Protein AF-A0A4Q2Y0N7-F1 (afdb_monomer_lite)

Foldseek 3Di:
DVLVVVLLVLQVAPEEDVVCVVLVLLSVLCVVQADPVTFHHDVPRYHYPVNSVQRSLCSLQVHRDDDDALLVLLVLLLDPSSLVSLLPRDPSNNVSVLVVCCVVHNDLSLQLSQLSNAPNVSLLLLQLLCLCVLLVPVCNPPPLSVQLQCLCCNSRVNDRDDNVSSVSSNVSSVVCLLVPDPVSPPVVSVVSLVVSLVSCVSSVNNVVLLSGLRHPSVLLVLLLVLLVLLQVLLPDLANPSLVVNVVSLVSLVSRSCSVVVVLVSVLSVLSSVLSVCLNPPDDDDPPQDPVRVVVCCVVPVVSVVVSLVSLPDDDPHPSSVVSSVVSNVSVVD

Structure (mmCIF, N/CA/C/O backbone):
data_AF-A0A4Q2Y0N7-F1
#
_entry.id   AF-A0A4Q2Y0N7-F1
#
loop_
_atom_site.group_PDB
_atom_site.id
_atom_site.type_symbol
_atom_site.label_atom_id
_atom_site.label_alt_id
_atom_site.label_comp_id
_atom_site.label_asym_id
_atom_site.label_entity_id
_atom_site.label_seq_id
_atom_site.pdbx_PDB_ins_code
_atom_site.Cartn_x
_atom_site.Cartn_y
_atom_site.Cartn_z
_atom_site.occupancy
_atom_site.B_iso_or_equiv
_atom_site.auth_seq_id
_atom_site.auth_comp_id
_atom_site.auth_asym_id
_atom_site.auth_atom_id
_atom_site.pdbx_PDB_model_num
ATOM 1 N N . PRO A 1 1 ? 27.467 -3.904 -39.266 1.00 58.41 1 PRO A N 1
ATOM 2 C CA . PRO A 1 1 ? 28.760 -3.189 -39.102 1.00 58.41 1 PRO A CA 1
ATOM 3 C C . PRO A 1 1 ? 28.549 -1.726 -38.698 1.00 58.41 1 PRO A C 1
ATOM 5 O O . PRO A 1 1 ? 28.885 -1.386 -37.574 1.00 58.41 1 PRO A O 1
ATOM 8 N N . GLN A 1 2 ? 27.850 -0.938 -39.526 1.00 78.75 2 GLN A N 1
ATOM 9 C CA . GLN A 1 2 ? 27.605 0.497 -39.291 1.00 78.75 2 GLN A CA 1
ATOM 10 C C . GLN A 1 2 ? 26.879 0.796 -37.964 1.00 78.75 2 GLN A C 1
ATOM 12 O O . GLN A 1 2 ? 27.368 1.580 -37.163 1.00 78.75 2 GLN A O 1
ATOM 17 N N . LEU A 1 3 ? 25.778 0.092 -37.660 1.00 80.06 3 LEU A N 1
ATOM 18 C CA . LEU A 1 3 ? 24.998 0.305 -36.424 1.00 80.06 3 LEU A CA 1
ATOM 19 C C . LEU A 1 3 ? 25.825 0.106 -35.136 1.00 80.06 3 LEU A C 1
ATOM 21 O O . LEU A 1 3 ? 25.629 0.791 -34.139 1.00 80.06 3 LEU A O 1
ATOM 25 N N . ARG A 1 4 ? 26.757 -0.857 -35.157 1.00 85.50 4 ARG A N 1
ATOM 26 C CA . ARG A 1 4 ? 27.643 -1.167 -34.026 1.00 85.50 4 ARG A CA 1
ATOM 27 C C . ARG A 1 4 ? 28.658 -0.049 -33.806 1.00 85.50 4 ARG A C 1
ATOM 29 O O . ARG A 1 4 ? 28.896 0.316 -32.663 1.00 85.50 4 ARG A O 1
ATOM 36 N N . GLU A 1 5 ? 29.274 0.430 -34.882 1.00 85.94 5 GLU A N 1
ATOM 37 C CA . GLU A 1 5 ? 30.294 1.483 -34.841 1.00 85.94 5 GLU A CA 1
ATOM 38 C C . GLU A 1 5 ? 29.688 2.798 -34.347 1.00 85.94 5 GLU A C 1
ATOM 40 O O . GLU A 1 5 ? 30.218 3.385 -33.411 1.00 85.94 5 GLU A O 1
ATOM 45 N N . MET A 1 6 ? 28.504 3.169 -34.846 1.00 87.00 6 MET A N 1
ATOM 46 C CA . MET A 1 6 ? 27.795 4.371 -34.396 1.00 87.00 6 MET A CA 1
ATOM 47 C C . MET A 1 6 ? 27.472 4.334 -32.895 1.00 87.00 6 MET A C 1
ATOM 49 O O . MET A 1 6 ? 27.747 5.292 -32.180 1.00 87.00 6 MET A O 1
ATOM 53 N N . VAL A 1 7 ? 26.930 3.222 -32.379 1.00 86.88 7 VAL A N 1
ATOM 54 C CA . VAL A 1 7 ? 26.646 3.099 -30.935 1.00 86.88 7 VAL A CA 1
ATOM 55 C C . VAL A 1 7 ? 27.934 3.061 -30.103 1.00 86.88 7 VAL A C 1
ATOM 57 O O . VAL A 1 7 ? 27.965 3.611 -29.005 1.00 86.88 7 VAL A O 1
ATOM 60 N N . ALA A 1 8 ? 29.013 2.460 -30.613 1.00 87.56 8 ALA A N 1
ATOM 61 C CA . ALA A 1 8 ? 30.309 2.472 -29.935 1.00 87.56 8 ALA A CA 1
ATOM 62 C C . ALA A 1 8 ? 30.860 3.900 -29.803 1.00 87.56 8 ALA A C 1
ATOM 64 O O . ALA A 1 8 ? 31.307 4.283 -28.722 1.00 87.56 8 ALA A O 1
ATOM 65 N N . GLU A 1 9 ? 30.773 4.700 -30.866 1.00 88.94 9 GLU A N 1
ATOM 66 C CA . GLU A 1 9 ? 31.188 6.106 -30.871 1.00 88.94 9 GLU A CA 1
ATOM 67 C C . GLU A 1 9 ? 30.348 6.953 -29.911 1.00 88.94 9 GLU A C 1
ATOM 69 O O . GLU A 1 9 ? 30.909 7.674 -29.086 1.00 88.94 9 GLU A O 1
ATOM 74 N N . LEU A 1 10 ? 29.019 6.798 -29.941 1.00 90.00 10 LEU A N 1
ATOM 75 C CA . LEU A 1 10 ? 28.092 7.539 -29.078 1.00 90.00 10 LEU A CA 1
ATOM 76 C C . LEU A 1 10 ? 28.382 7.380 -27.578 1.00 90.00 10 LEU A C 1
ATOM 78 O O . LEU A 1 10 ? 28.171 8.318 -26.814 1.00 90.00 10 LEU A O 1
ATOM 82 N N . PHE A 1 11 ? 28.865 6.209 -27.158 1.00 91.50 11 PHE A N 1
ATOM 83 C CA . PHE A 1 11 ? 29.208 5.909 -25.762 1.00 91.50 11 PHE A CA 1
ATOM 84 C C . PHE A 1 11 ? 30.717 5.948 -25.477 1.00 91.50 11 PHE A C 1
ATOM 86 O O . PHE A 1 11 ? 31.137 5.634 -24.360 1.00 91.50 11 PHE A O 1
ATOM 93 N N . SER A 1 12 ? 31.550 6.285 -26.471 1.00 90.00 12 SER A N 1
ATOM 94 C CA . SER A 1 12 ? 33.015 6.133 -26.403 1.00 90.00 12 SER A CA 1
ATOM 95 C C . SER A 1 12 ? 33.451 4.729 -25.931 1.00 90.00 12 SER A C 1
ATOM 97 O O . SER A 1 12 ? 34.424 4.564 -25.189 1.00 90.00 12 SER A O 1
ATOM 99 N N . ALA A 1 13 ? 32.708 3.696 -26.337 1.00 91.62 13 ALA A N 1
ATOM 100 C CA . ALA A 1 13 ? 32.916 2.311 -25.938 1.00 91.62 13 ALA A CA 1
ATOM 101 C C . ALA A 1 13 ? 33.872 1.590 -26.903 1.00 91.62 13 ALA A C 1
ATOM 103 O O . ALA A 1 13 ? 33.750 1.683 -28.121 1.00 91.62 13 ALA A O 1
ATOM 104 N N . ARG A 1 14 ? 34.806 0.803 -26.363 1.00 88.25 14 ARG A N 1
ATOM 105 C CA . ARG A 1 14 ? 35.699 -0.083 -27.134 1.00 88.25 14 ARG A CA 1
ATOM 106 C C . ARG A 1 14 ? 35.061 -1.446 -27.393 1.00 88.25 14 ARG A C 1
ATOM 108 O O . ARG A 1 14 ? 35.298 -2.066 -28.428 1.00 88.25 14 ARG A O 1
ATOM 115 N N . ILE A 1 15 ? 34.268 -1.923 -26.437 1.00 89.31 15 ILE A N 1
ATOM 116 C CA . ILE A 1 15 ? 33.606 -3.225 -26.463 1.00 89.31 15 ILE A CA 1
ATOM 117 C C . ILE A 1 15 ? 32.112 -2.999 -26.229 1.00 89.31 15 ILE A C 1
ATOM 119 O O . ILE A 1 15 ? 31.721 -2.221 -25.366 1.00 89.31 15 ILE A O 1
ATOM 123 N N . ILE A 1 16 ? 31.269 -3.690 -26.993 1.00 91.12 16 ILE A N 1
ATOM 124 C CA . ILE A 1 16 ? 29.821 -3.720 -26.767 1.00 91.12 16 ILE A CA 1
ATOM 125 C C . ILE A 1 16 ? 29.451 -5.152 -26.396 1.00 91.12 16 ILE A C 1
ATOM 127 O O . ILE A 1 16 ? 29.838 -6.089 -27.101 1.00 91.12 16 ILE A O 1
ATOM 131 N N . ASP A 1 17 ? 28.705 -5.319 -25.304 1.00 92.75 17 ASP A N 1
ATOM 132 C CA . ASP A 1 17 ? 28.187 -6.617 -24.878 1.00 92.75 17 ASP A CA 1
ATOM 133 C C . ASP A 1 17 ? 27.364 -7.261 -26.019 1.00 92.75 17 ASP A C 1
ATOM 135 O O . ASP A 1 17 ? 26.454 -6.627 -26.568 1.00 92.75 17 ASP A O 1
ATOM 139 N N . PRO A 1 18 ? 27.622 -8.533 -26.386 1.00 91.06 18 PRO A N 1
ATOM 140 C CA . PRO A 1 18 ? 26.865 -9.231 -27.423 1.00 91.06 18 PRO A CA 1
ATOM 141 C C . PRO A 1 18 ? 25.344 -9.218 -27.217 1.00 91.06 18 PRO A C 1
ATOM 143 O O . PRO A 1 18 ? 24.597 -9.306 -28.190 1.00 91.06 18 PRO A O 1
ATOM 146 N N . ARG A 1 19 ? 24.860 -9.116 -25.973 1.00 92.25 19 ARG A N 1
ATOM 147 C CA . ARG A 1 19 ? 23.428 -9.027 -25.646 1.00 92.25 19 ARG A CA 1
ATOM 148 C C . ARG A 1 19 ? 22.805 -7.707 -26.100 1.00 92.25 19 ARG A C 1
ATOM 150 O O . ARG A 1 19 ? 21.659 -7.717 -26.544 1.00 92.25 19 ARG A O 1
ATOM 157 N N . VAL A 1 20 ? 23.556 -6.605 -26.050 1.00 91.62 20 VAL A N 1
ATOM 158 C CA . VAL A 1 20 ? 23.130 -5.307 -26.598 1.00 91.62 20 VAL A CA 1
ATOM 159 C C . VAL A 1 20 ? 22.986 -5.427 -28.113 1.00 91.62 20 VAL A C 1
ATOM 161 O O . VAL A 1 20 ? 21.927 -5.136 -28.659 1.00 91.62 20 VAL A O 1
ATOM 164 N N . LEU A 1 21 ? 23.995 -5.993 -28.784 1.00 90.50 21 LEU A N 1
ATOM 165 C CA . LEU A 1 21 ? 23.986 -6.181 -30.242 1.00 90.50 21 LEU A CA 1
ATOM 166 C C . LEU A 1 21 ? 22.869 -7.114 -30.734 1.00 90.50 21 LEU A C 1
ATOM 168 O O . LEU A 1 21 ? 22.344 -6.928 -31.830 1.00 90.50 21 LEU A O 1
ATOM 172 N N . LYS A 1 22 ? 22.507 -8.129 -29.939 1.00 91.50 22 LYS A N 1
ATOM 173 C CA . LYS A 1 22 ? 21.399 -9.049 -30.246 1.00 91.50 22 LYS A CA 1
ATOM 174 C C . LYS A 1 22 ? 20.024 -8.392 -30.094 1.00 91.50 22 LYS A C 1
ATOM 176 O O . LYS A 1 22 ? 19.074 -8.844 -30.730 1.00 91.50 22 LYS A O 1
ATOM 181 N N . THR A 1 23 ? 19.915 -7.335 -29.294 1.00 93.69 23 THR A N 1
ATOM 182 C CA . THR A 1 23 ? 18.656 -6.634 -29.024 1.00 93.69 23 THR A CA 1
ATOM 183 C C . THR A 1 23 ? 18.502 -5.467 -30.000 1.00 93.69 23 THR A C 1
ATOM 185 O O . THR A 1 23 ? 18.781 -4.317 -29.672 1.00 93.69 23 THR A O 1
ATOM 188 N N . LYS A 1 24 ? 18.069 -5.760 -31.233 1.00 92.69 24 LYS A N 1
ATOM 189 C CA . LYS A 1 24 ? 17.914 -4.740 -32.290 1.00 92.69 24 LYS A CA 1
ATOM 190 C C . LYS A 1 24 ? 17.045 -3.535 -31.883 1.00 92.69 24 LYS A C 1
ATOM 192 O O . LYS A 1 24 ? 17.479 -2.422 -32.165 1.00 92.69 24 LYS A O 1
ATOM 197 N N . PRO A 1 25 ? 15.898 -3.707 -31.192 1.00 94.56 25 PRO A N 1
ATOM 198 C CA . PRO A 1 25 ? 15.077 -2.567 -30.781 1.00 94.56 25 PRO A CA 1
ATOM 199 C C . PRO A 1 25 ? 15.819 -1.608 -29.843 1.00 94.56 25 PRO A C 1
ATOM 201 O O . PRO A 1 25 ? 15.743 -0.398 -30.017 1.00 94.56 25 PRO A O 1
ATOM 204 N N . LEU A 1 26 ? 16.619 -2.140 -28.908 1.00 94.38 26 LEU A N 1
ATOM 205 C CA . LEU A 1 26 ? 17.461 -1.336 -28.015 1.00 94.38 26 LEU A CA 1
ATOM 206 C C . LEU A 1 26 ? 18.496 -0.523 -28.801 1.00 94.38 26 LEU A C 1
ATOM 208 O O . LEU A 1 26 ? 18.648 0.672 -28.567 1.00 94.38 26 LEU A O 1
ATOM 212 N N . MET A 1 27 ? 19.191 -1.158 -29.748 1.00 93.25 27 MET A N 1
ATOM 213 C CA . MET A 1 27 ? 20.188 -0.480 -30.583 1.00 93.25 27 MET A CA 1
ATOM 214 C C . MET A 1 27 ? 19.575 0.653 -31.414 1.00 93.25 27 MET A C 1
ATOM 216 O O . MET A 1 27 ? 20.150 1.735 -31.482 1.00 93.25 27 MET A O 1
ATOM 220 N N . ASN A 1 28 ? 18.411 0.415 -32.020 1.00 92.44 28 ASN A N 1
ATOM 221 C CA . ASN A 1 28 ? 17.703 1.434 -32.793 1.00 92.44 28 ASN A CA 1
ATOM 222 C C . ASN A 1 28 ? 17.233 2.580 -31.888 1.00 92.44 28 ASN A C 1
ATOM 224 O O . ASN A 1 28 ? 17.501 3.739 -32.188 1.00 92.44 28 ASN A O 1
ATOM 228 N N . GLY A 1 29 ? 16.641 2.262 -30.732 1.00 92.75 29 GLY A N 1
ATOM 229 C CA . GLY A 1 29 ? 16.202 3.265 -29.762 1.00 92.75 29 GLY A CA 1
ATOM 230 C C . GLY A 1 29 ? 17.339 4.170 -29.275 1.00 92.75 29 GLY A C 1
ATOM 231 O O . GLY A 1 29 ? 17.145 5.378 -29.158 1.00 92.75 29 GLY A O 1
ATOM 232 N N . LEU A 1 30 ? 18.537 3.615 -29.051 1.00 93.12 30 LEU A N 1
ATOM 233 C CA . LEU A 1 30 ? 19.733 4.387 -28.682 1.00 93.12 30 LEU A CA 1
ATOM 234 C C . LEU A 1 30 ? 20.207 5.345 -29.787 1.00 93.12 30 LEU A C 1
ATOM 236 O O . LEU A 1 30 ? 20.759 6.400 -29.491 1.00 93.12 30 LEU A O 1
ATOM 240 N N . LEU A 1 31 ? 20.008 4.995 -31.057 1.00 91.62 31 LEU A N 1
ATOM 241 C CA . LEU A 1 31 ? 20.366 5.857 -32.189 1.00 91.62 31 LEU A CA 1
ATOM 242 C C . LEU A 1 31 ? 19.302 6.920 -32.481 1.00 91.62 31 LEU A C 1
ATOM 244 O O . LEU A 1 31 ? 19.629 8.007 -32.945 1.00 91.62 31 LEU A O 1
ATOM 248 N N . GLU A 1 32 ? 18.034 6.612 -32.225 1.00 90.94 32 GLU A N 1
ATOM 249 C CA . GLU A 1 32 ? 16.916 7.530 -32.455 1.00 90.94 32 GLU A CA 1
ATOM 250 C C . GLU A 1 32 ? 16.767 8.564 -31.335 1.00 90.94 32 GLU A C 1
ATOM 252 O O . GLU A 1 32 ? 16.338 9.691 -31.581 1.00 90.94 32 GLU A O 1
ATOM 257 N N . LYS A 1 33 ? 17.118 8.198 -30.096 1.00 89.00 33 LYS A N 1
ATOM 258 C CA . LYS A 1 33 ? 16.959 9.041 -28.901 1.00 89.00 33 LYS A CA 1
ATOM 259 C C . LYS A 1 33 ? 18.305 9.479 -28.325 1.00 89.00 33 LYS A C 1
ATOM 261 O O . LYS A 1 33 ? 18.552 9.326 -27.127 1.00 89.00 33 LYS A O 1
ATOM 266 N N . VAL A 1 34 ? 19.169 10.031 -29.177 1.00 89.00 34 VAL A N 1
ATOM 267 C CA . VAL A 1 34 ? 20.461 10.582 -28.745 1.00 89.00 34 VAL A CA 1
ATOM 268 C C . VAL A 1 34 ? 20.230 11.862 -27.921 1.00 89.00 34 VAL A C 1
ATOM 270 O O . VAL A 1 34 ? 19.560 12.780 -28.403 1.00 89.00 34 VAL A O 1
ATOM 273 N N . PRO A 1 35 ? 20.778 11.959 -26.694 1.00 87.88 35 PRO A N 1
ATOM 274 C CA . PRO A 1 35 ? 20.699 13.171 -25.885 1.00 87.88 35 PRO A CA 1
ATOM 275 C C . PRO A 1 35 ? 21.377 14.355 -26.585 1.00 87.88 35 PRO A C 1
ATOM 277 O O . PRO A 1 35 ? 22.367 14.175 -27.290 1.00 87.88 35 PRO A O 1
ATOM 280 N N . VAL A 1 36 ? 20.937 15.585 -26.301 1.00 83.56 36 VAL A N 1
ATOM 281 C CA . VAL A 1 36 ? 21.537 16.812 -26.876 1.00 83.56 36 VAL A CA 1
ATOM 282 C C . VAL A 1 36 ? 23.044 16.915 -26.598 1.00 83.56 36 VAL A C 1
ATOM 284 O O . VAL A 1 36 ? 23.802 17.385 -27.442 1.00 83.56 36 VAL A O 1
ATOM 287 N N . HIS A 1 37 ? 23.491 16.447 -25.430 1.00 83.81 37 HIS A N 1
ATOM 288 C CA . HIS A 1 37 ? 24.902 16.442 -25.029 1.00 83.81 37 HIS A CA 1
ATOM 289 C C . HIS A 1 37 ? 25.628 15.118 -25.329 1.00 83.81 37 HIS A C 1
ATOM 291 O O . HIS A 1 37 ? 26.766 14.940 -24.901 1.00 83.81 37 HIS A O 1
ATOM 297 N N . GLY A 1 38 ? 24.988 14.196 -26.054 1.00 86.00 38 GLY A N 1
ATOM 298 C CA . GLY A 1 38 ? 25.469 12.827 -26.229 1.00 86.00 38 GLY A CA 1
ATOM 299 C C . GLY A 1 38 ? 25.310 11.976 -24.966 1.00 86.00 38 GLY A C 1
ATOM 300 O O . GLY A 1 38 ? 24.888 12.455 -23.910 1.00 86.00 38 GLY A O 1
ATOM 301 N N . TYR A 1 39 ? 25.610 10.682 -25.079 1.00 88.94 39 TYR A N 1
ATOM 302 C CA . TYR A 1 39 ? 25.596 9.789 -23.923 1.00 88.94 39 TYR A CA 1
ATOM 303 C C . TYR A 1 39 ? 26.849 9.973 -23.066 1.00 88.94 39 TYR A C 1
ATOM 305 O O . TYR A 1 39 ? 27.924 10.313 -23.560 1.00 88.94 39 TYR A O 1
ATOM 313 N N . ALA A 1 40 ? 26.715 9.710 -21.765 1.00 86.50 40 ALA A N 1
ATOM 314 C CA . ALA A 1 40 ? 27.864 9.672 -20.874 1.00 86.50 40 ALA A CA 1
ATOM 315 C C . ALA A 1 40 ? 28.839 8.555 -21.314 1.00 86.50 40 ALA A C 1
ATOM 317 O O . ALA A 1 40 ? 28.390 7.430 -21.567 1.00 86.50 40 ALA A O 1
ATOM 318 N N . PRO A 1 41 ? 30.157 8.826 -21.386 1.00 88.50 41 PRO A N 1
ATOM 319 C CA . PRO A 1 41 ? 31.147 7.807 -21.717 1.00 88.50 41 PRO A CA 1
ATOM 320 C C . PRO A 1 41 ? 31.123 6.645 -20.723 1.00 88.50 41 PRO A C 1
ATOM 322 O O . PRO A 1 41 ? 31.065 6.864 -19.511 1.00 88.50 41 PRO A O 1
ATOM 325 N N . VAL A 1 42 ? 31.225 5.408 -21.215 1.00 89.06 42 VAL A N 1
ATOM 326 C CA . VAL A 1 42 ? 31.219 4.229 -20.334 1.00 89.06 42 VAL A CA 1
ATOM 327 C C . VAL A 1 42 ? 32.561 4.063 -19.595 1.00 89.06 42 VAL A C 1
ATOM 329 O O . VAL A 1 42 ? 33.603 3.872 -20.238 1.00 89.06 42 VAL A O 1
ATOM 332 N N . PRO A 1 43 ? 32.586 4.099 -18.246 1.00 76.62 43 PRO A N 1
ATOM 333 C CA . PRO A 1 43 ? 33.817 3.918 -17.483 1.00 76.62 43 PRO A CA 1
ATOM 334 C C . PRO A 1 43 ? 34.325 2.479 -17.660 1.00 76.62 43 PRO A C 1
ATOM 336 O O . PRO A 1 43 ? 33.641 1.516 -17.334 1.00 76.62 43 PRO A O 1
ATOM 339 N N . GLY A 1 44 ? 35.522 2.321 -18.233 1.00 79.56 44 GLY A N 1
ATOM 340 C CA . GLY A 1 44 ? 36.102 1.009 -18.566 1.00 79.56 44 GLY A CA 1
ATOM 341 C C . GLY A 1 44 ? 35.923 0.575 -20.026 1.00 79.56 44 GLY A C 1
ATOM 342 O O . GLY A 1 44 ? 36.419 -0.482 -20.416 1.00 79.56 44 GLY A O 1
ATOM 343 N N . GLY A 1 45 ? 35.269 1.391 -20.861 1.00 86.88 45 GLY A N 1
ATOM 344 C CA . GLY A 1 45 ? 35.219 1.184 -22.310 1.00 86.88 45 GLY A CA 1
ATOM 345 C C . GLY A 1 45 ? 34.367 -0.005 -22.762 1.00 86.88 45 GLY A C 1
ATOM 346 O O . GLY A 1 45 ? 34.492 -0.412 -23.915 1.00 86.88 45 GLY A O 1
ATOM 347 N N . THR A 1 46 ? 33.520 -0.563 -21.894 1.00 91.69 46 THR A N 1
ATOM 348 C CA . THR A 1 46 ? 32.569 -1.624 -22.254 1.00 91.69 46 THR A CA 1
ATOM 349 C C . THR A 1 46 ? 31.142 -1.141 -22.034 1.00 91.69 46 THR A C 1
ATOM 351 O O . THR A 1 46 ? 30.796 -0.758 -20.922 1.00 91.69 46 THR A O 1
ATOM 354 N N . LEU A 1 47 ? 30.317 -1.166 -23.082 1.00 93.00 47 LEU A N 1
ATOM 355 C CA . LEU A 1 47 ? 28.882 -0.907 -22.980 1.00 93.00 47 LEU A CA 1
ATOM 356 C C . LEU A 1 47 ? 28.159 -2.218 -22.663 1.00 93.00 47 LEU A C 1
ATOM 358 O O . LEU A 1 47 ? 28.001 -3.073 -23.542 1.00 93.00 47 LEU A O 1
ATOM 362 N N . ASP A 1 48 ? 27.745 -2.379 -21.408 1.00 92.88 48 ASP A N 1
ATOM 363 C CA . ASP A 1 48 ? 26.942 -3.520 -20.980 1.00 92.88 48 ASP A CA 1
ATOM 364 C C . ASP A 1 48 ? 25.437 -3.309 -21.219 1.00 92.88 48 ASP A C 1
ATOM 366 O O . ASP A 1 48 ? 24.960 -2.210 -21.521 1.00 92.88 48 ASP A O 1
ATOM 370 N N . LEU A 1 49 ? 24.678 -4.406 -21.119 1.00 92.31 49 LEU A N 1
ATOM 371 C CA . LEU A 1 49 ? 23.235 -4.397 -21.360 1.00 92.31 49 LEU A CA 1
ATOM 372 C C . LEU A 1 49 ? 22.470 -3.496 -20.387 1.00 92.31 49 LEU A C 1
ATOM 374 O O . LEU A 1 49 ? 21.489 -2.876 -20.791 1.00 92.31 49 LEU A O 1
ATOM 378 N N . GLN A 1 50 ? 22.890 -3.4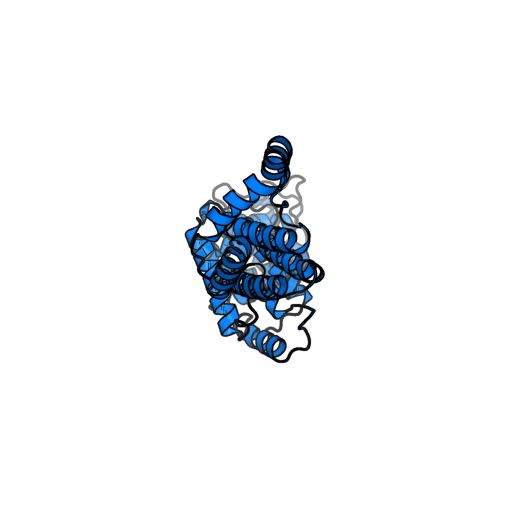32 -19.124 1.00 91.69 50 GLN A N 1
ATOM 379 C CA . GLN A 1 50 ? 22.229 -2.601 -18.129 1.00 91.69 50 GLN A CA 1
ATOM 380 C C . GLN A 1 50 ? 22.464 -1.126 -18.448 1.00 91.69 50 GLN A C 1
ATOM 382 O O . GLN A 1 50 ? 21.492 -0.395 -18.600 1.00 91.69 50 GLN A O 1
ATOM 387 N N . THR A 1 51 ? 23.712 -0.698 -18.640 1.00 92.19 51 THR A N 1
ATOM 388 C CA . THR A 1 51 ? 24.049 0.689 -18.989 1.00 92.19 51 THR A CA 1
ATOM 389 C C . THR A 1 51 ? 23.319 1.156 -20.247 1.00 92.19 51 THR A C 1
ATOM 391 O O . THR A 1 51 ? 22.784 2.263 -20.261 1.00 92.19 51 THR A O 1
ATOM 394 N N . ALA A 1 52 ? 23.230 0.307 -21.276 1.00 93.88 52 ALA A N 1
ATOM 395 C CA . ALA A 1 52 ? 22.490 0.611 -22.499 1.00 93.88 52 ALA A CA 1
ATOM 396 C C . ALA A 1 52 ? 20.996 0.886 -22.231 1.00 93.88 52 ALA A C 1
ATOM 398 O O . ALA A 1 52 ? 20.461 1.895 -22.693 1.00 93.88 52 ALA A O 1
ATOM 399 N N . TRP A 1 53 ? 20.324 0.031 -21.450 1.00 94.31 53 TRP A N 1
ATOM 400 C CA . TRP A 1 53 ? 18.920 0.243 -21.082 1.00 94.31 53 TRP A CA 1
ATOM 401 C C . TRP A 1 53 ? 18.721 1.473 -20.198 1.00 94.31 53 TRP A C 1
ATOM 403 O O . TRP A 1 53 ? 17.807 2.251 -20.455 1.00 94.31 53 TRP A O 1
ATOM 413 N N . LEU A 1 54 ? 19.579 1.682 -19.196 1.00 93.06 54 LEU A N 1
ATOM 414 C CA . LEU A 1 54 ? 19.514 2.852 -18.314 1.00 93.06 54 LEU A CA 1
ATOM 415 C C . LEU A 1 54 ? 19.644 4.156 -19.101 1.00 93.06 54 LEU A C 1
ATOM 417 O O . LEU A 1 54 ? 18.866 5.084 -18.886 1.00 93.06 54 LEU A O 1
ATOM 421 N N . ALA A 1 55 ? 20.588 4.212 -20.041 1.00 93.19 55 ALA A N 1
ATOM 422 C CA . ALA A 1 55 ? 20.803 5.377 -20.885 1.00 93.19 55 ALA A CA 1
ATOM 423 C C . ALA A 1 55 ? 19.576 5.679 -21.756 1.00 93.19 55 ALA A C 1
ATOM 425 O O . ALA A 1 55 ? 19.119 6.822 -21.792 1.00 93.19 55 ALA A O 1
ATOM 426 N N . LEU A 1 56 ? 19.007 4.661 -22.412 1.00 93.88 56 LEU A N 1
ATOM 427 C CA . LEU A 1 56 ? 17.814 4.831 -23.241 1.00 93.88 56 LEU A CA 1
ATOM 428 C C . LEU A 1 56 ? 16.590 5.239 -22.410 1.00 93.88 56 LEU A C 1
ATOM 430 O O . LEU A 1 56 ? 15.895 6.191 -22.763 1.00 93.88 56 LEU A O 1
ATOM 434 N N . LEU A 1 57 ? 16.337 4.554 -21.293 1.00 92.75 57 LEU A N 1
ATOM 435 C CA . LEU A 1 57 ? 15.211 4.867 -20.411 1.00 92.75 57 LEU A CA 1
ATOM 436 C C . LEU A 1 57 ? 15.333 6.271 -19.832 1.00 92.75 57 LEU A C 1
ATOM 438 O O . LEU A 1 57 ? 14.336 6.982 -19.782 1.00 92.75 57 LEU A O 1
ATOM 442 N N . SER A 1 58 ? 16.543 6.701 -19.466 1.00 92.94 58 SER A N 1
ATOM 443 C CA . SER A 1 58 ? 16.759 8.053 -18.947 1.00 92.94 58 SER A CA 1
ATOM 444 C C . SER A 1 58 ? 16.358 9.116 -19.972 1.00 92.94 58 SER A C 1
ATOM 446 O O . SER A 1 58 ? 15.763 10.133 -19.622 1.00 92.94 58 SER A O 1
ATOM 448 N N . GLN A 1 59 ? 16.606 8.854 -21.262 1.00 92.69 59 GLN A N 1
ATOM 449 C CA . GLN A 1 59 ? 16.157 9.729 -22.349 1.00 92.69 59 GLN A CA 1
ATOM 450 C C . GLN A 1 59 ? 14.647 9.665 -22.588 1.00 92.69 59 GLN A C 1
ATOM 452 O O . GLN A 1 59 ? 14.028 10.693 -22.853 1.00 92.69 59 GLN A O 1
ATOM 457 N N . ILE A 1 60 ? 14.034 8.483 -22.487 1.00 91.25 60 ILE A N 1
ATOM 458 C CA . ILE A 1 60 ? 12.580 8.326 -22.648 1.00 91.25 60 ILE A CA 1
ATOM 459 C C . ILE A 1 60 ? 11.833 9.016 -21.505 1.00 91.25 60 ILE A C 1
ATOM 461 O O . ILE A 1 60 ? 10.867 9.730 -21.749 1.00 91.25 60 ILE A O 1
ATOM 465 N N . ILE A 1 61 ? 12.265 8.828 -20.262 1.00 90.44 61 ILE A N 1
ATOM 466 C CA . ILE A 1 61 ? 11.600 9.395 -19.087 1.00 90.44 61 ILE A CA 1
ATOM 467 C C . ILE A 1 61 ? 11.932 10.883 -18.926 1.00 90.44 61 ILE A C 1
ATOM 469 O O . ILE A 1 61 ? 11.058 11.665 -18.544 1.00 90.44 61 ILE A O 1
ATOM 473 N N . GLY A 1 62 ? 13.147 11.293 -19.294 1.00 88.94 62 GLY A N 1
ATOM 474 C CA . GLY A 1 62 ? 13.650 12.654 -19.115 1.00 88.94 62 GLY A CA 1
ATOM 475 C C . GLY A 1 62 ? 14.270 12.900 -17.736 1.00 88.94 62 GLY A C 1
ATOM 476 O O . GLY A 1 62 ? 14.323 14.043 -17.294 1.00 88.94 62 GLY A O 1
ATOM 477 N N . GLU A 1 63 ? 14.716 11.846 -17.052 1.00 87.94 63 GLU A N 1
ATOM 478 C CA . GLU A 1 63 ? 15.461 11.916 -15.791 1.00 87.94 63 GLU A CA 1
ATOM 479 C C . GLU A 1 63 ? 16.553 10.844 -15.771 1.00 87.94 63 GLU A C 1
ATOM 481 O O . GLU A 1 63 ? 16.438 9.837 -16.463 1.00 87.94 63 GLU A O 1
ATOM 486 N N . THR A 1 64 ? 17.612 11.038 -14.988 1.00 86.88 64 THR A N 1
ATOM 487 C CA . THR A 1 64 ? 18.669 10.028 -14.858 1.00 86.88 64 THR A CA 1
ATOM 488 C C . THR A 1 64 ? 18.170 8.838 -14.046 1.00 86.88 64 THR A C 1
ATOM 490 O O . THR A 1 64 ? 17.757 8.994 -12.899 1.00 86.88 64 THR A O 1
ATOM 493 N N . ILE A 1 65 ? 18.259 7.642 -14.624 1.00 87.88 65 ILE A N 1
ATOM 494 C CA . ILE A 1 65 ? 17.843 6.390 -13.990 1.00 87.88 65 ILE A CA 1
ATOM 495 C C . ILE A 1 65 ? 19.082 5.552 -13.694 1.00 87.88 65 ILE A C 1
ATOM 497 O O . ILE A 1 65 ? 19.780 5.111 -14.605 1.00 87.88 65 ILE A O 1
ATOM 501 N N . GLU A 1 66 ? 19.326 5.288 -12.414 1.00 82.81 66 GLU A N 1
ATOM 502 C CA . GLU A 1 66 ? 20.445 4.446 -11.972 1.00 82.81 66 GLU A CA 1
ATOM 503 C C . GLU A 1 66 ? 20.029 2.976 -11.814 1.00 82.81 66 GLU A C 1
ATOM 505 O O . GLU A 1 66 ? 20.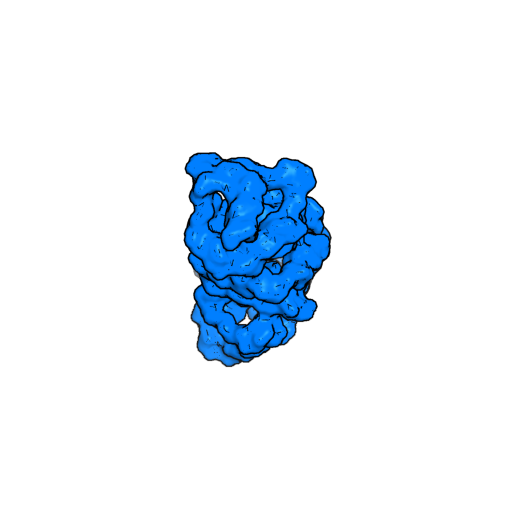738 2.062 -12.233 1.00 82.81 66 GLU A O 1
ATOM 510 N N . PHE A 1 67 ? 18.844 2.737 -11.243 1.00 81.75 67 PHE A N 1
ATOM 511 C CA . PHE A 1 67 ? 18.336 1.395 -10.958 1.00 81.75 67 PHE A CA 1
ATOM 512 C C . PHE A 1 67 ? 16.810 1.336 -11.122 1.00 81.75 67 PHE A C 1
ATOM 514 O O . PHE A 1 67 ? 16.104 1.545 -10.136 1.00 81.75 67 PHE A O 1
ATOM 521 N N . PRO A 1 68 ? 16.274 0.974 -12.305 1.00 84.31 68 PRO A N 1
ATOM 522 C CA . PRO A 1 68 ? 14.838 0.898 -12.523 1.00 84.31 68 PRO A CA 1
ATOM 523 C C . PRO A 1 68 ? 14.274 -0.153 -11.588 1.00 84.31 68 PRO A C 1
ATOM 525 O O . PRO A 1 68 ? 14.715 -1.303 -11.615 1.00 84.31 68 PRO A O 1
ATOM 528 N N . SER A 1 69 ? 13.352 0.240 -10.724 1.00 92.88 69 SER A N 1
ATOM 529 C CA . SER A 1 69 ? 12.637 -0.647 -9.810 1.00 92.88 69 SER A CA 1
ATOM 530 C C . SER A 1 69 ? 11.166 -0.712 -10.205 1.00 92.88 69 SER A C 1
ATOM 532 O O . SER A 1 69 ? 10.678 0.138 -10.949 1.00 92.88 69 SER A O 1
ATOM 534 N N . LEU A 1 70 ? 10.441 -1.720 -9.710 1.00 95.56 70 LEU A N 1
ATOM 535 C CA . LEU A 1 70 ? 8.989 -1.783 -9.908 1.00 95.56 70 LEU A CA 1
ATOM 536 C C . LEU A 1 70 ? 8.330 -0.503 -9.369 1.00 95.56 70 LEU A C 1
ATOM 538 O O . LEU A 1 70 ? 7.510 0.091 -10.054 1.00 95.56 70 LEU A O 1
ATOM 542 N N . THR A 1 71 ? 8.766 -0.029 -8.197 1.00 95.62 71 THR A N 1
ATOM 543 C CA . THR A 1 71 ? 8.298 1.222 -7.584 1.00 95.62 71 THR A CA 1
ATOM 544 C C . THR A 1 71 ? 8.536 2.437 -8.482 1.00 95.62 71 THR A C 1
ATOM 546 O O . THR A 1 71 ? 7.618 3.227 -8.656 1.00 95.62 71 THR A O 1
ATOM 549 N N . GLN A 1 72 ? 9.703 2.559 -9.127 1.00 92.44 72 GLN A N 1
ATOM 550 C CA . GLN A 1 72 ? 9.977 3.677 -10.041 1.00 92.44 72 GLN A CA 1
ATOM 551 C C . GLN A 1 72 ? 9.047 3.678 -11.259 1.00 92.44 72 GLN A C 1
ATOM 553 O O . GLN A 1 72 ? 8.565 4.733 -11.655 1.00 92.44 72 GLN A O 1
ATOM 558 N N . VAL A 1 73 ? 8.726 2.507 -11.824 1.00 93.31 73 VAL A N 1
ATOM 559 C CA . VAL A 1 73 ? 7.753 2.418 -12.930 1.00 93.31 73 VAL A CA 1
ATOM 560 C C . VAL A 1 73 ? 6.367 2.899 -12.489 1.00 93.31 73 VAL A C 1
ATOM 562 O O . VAL A 1 73 ? 5.703 3.623 -13.232 1.00 93.31 73 VAL A O 1
ATOM 565 N N . LEU A 1 74 ? 5.949 2.549 -11.270 1.00 95.31 74 LEU A N 1
ATOM 566 C CA . LEU A 1 74 ? 4.699 3.037 -10.683 1.00 95.31 74 LEU A CA 1
ATOM 567 C C . LEU A 1 74 ? 4.732 4.554 -10.421 1.00 95.31 74 LEU A C 1
ATOM 569 O O . LEU A 1 74 ? 3.751 5.253 -10.645 1.00 95.31 74 LEU A O 1
ATOM 573 N N . GLU A 1 75 ? 5.865 5.101 -9.991 1.00 92.94 75 GLU A N 1
ATOM 574 C CA . GLU A 1 75 ? 6.020 6.547 -9.796 1.00 92.94 75 GLU A CA 1
ATOM 575 C C . GLU A 1 75 ? 6.019 7.313 -11.125 1.00 92.94 75 GLU A C 1
ATOM 577 O O . GLU A 1 75 ? 5.479 8.419 -11.210 1.00 92.94 75 GLU A O 1
ATOM 582 N N . TRP A 1 76 ? 6.559 6.727 -12.197 1.00 91.62 76 TRP A N 1
ATOM 583 C CA . TRP A 1 76 ? 6.459 7.304 -13.536 1.00 91.62 76 TRP A CA 1
ATOM 584 C C . TRP A 1 76 ? 5.010 7.380 -14.017 1.00 91.62 76 TRP A C 1
ATOM 586 O O . TRP A 1 76 ? 4.660 8.368 -14.667 1.00 91.62 76 TRP A O 1
ATOM 596 N N . SER A 1 77 ? 4.153 6.416 -13.654 1.00 92.00 77 SER A N 1
ATOM 597 C CA . SER A 1 77 ? 2.734 6.442 -14.039 1.00 92.00 77 SER A CA 1
ATOM 598 C C . SER A 1 77 ? 1.939 7.575 -13.382 1.00 92.00 77 SER A C 1
ATOM 600 O O . SER A 1 77 ? 0.877 7.933 -13.881 1.00 92.00 77 SER A O 1
ATOM 602 N N . LEU A 1 78 ? 2.456 8.186 -12.308 1.00 92.06 78 LEU A N 1
ATOM 603 C CA . LEU A 1 78 ? 1.851 9.368 -11.678 1.00 92.06 78 LEU A CA 1
ATOM 604 C C . LEU A 1 78 ? 2.024 10.652 -12.498 1.00 92.06 78 LEU A C 1
ATOM 606 O O . LEU A 1 78 ? 1.306 11.626 -12.283 1.00 92.06 78 LEU A O 1
ATOM 610 N N . SER A 1 79 ? 2.981 10.680 -13.430 1.00 90.94 79 SER A N 1
ATOM 611 C CA . SER A 1 79 ? 3.192 11.812 -14.329 1.00 90.94 79 SER A CA 1
ATOM 612 C C . SER A 1 79 ? 2.563 11.510 -15.689 1.00 90.94 79 SER A C 1
ATOM 614 O O . SER A 1 79 ? 3.055 10.621 -16.386 1.00 90.94 79 SER A O 1
ATOM 616 N N . PRO A 1 80 ? 1.545 12.276 -16.129 1.00 89.62 80 PRO A N 1
ATOM 617 C CA . PRO A 1 80 ? 0.930 12.076 -17.440 1.00 89.62 80 PRO A CA 1
ATOM 618 C C . PRO A 1 80 ? 1.942 12.131 -18.591 1.00 89.62 80 PRO A C 1
ATOM 620 O O . PRO A 1 80 ? 1.815 11.391 -19.562 1.00 89.62 80 PRO A O 1
ATOM 623 N N . ASP A 1 81 ? 2.974 12.972 -18.474 1.00 91.75 81 ASP A N 1
ATOM 624 C CA . ASP A 1 81 ? 4.045 13.067 -19.464 1.00 91.75 81 ASP A CA 1
ATOM 625 C C . ASP A 1 81 ? 4.910 11.811 -19.531 1.00 91.75 81 ASP A C 1
ATOM 627 O O . ASP A 1 81 ? 5.150 11.291 -20.621 1.00 91.75 81 ASP A O 1
ATOM 631 N N . ARG A 1 82 ? 5.376 11.310 -18.382 1.00 91.44 82 ARG A N 1
ATOM 632 C CA . ARG A 1 82 ? 6.218 10.106 -18.333 1.00 91.44 82 ARG A CA 1
ATOM 633 C C . ARG A 1 82 ? 5.432 8.864 -18.729 1.00 91.44 82 ARG A C 1
ATOM 635 O O . ARG A 1 82 ? 5.928 8.062 -19.518 1.00 91.44 82 ARG A O 1
ATOM 642 N N . LEU A 1 83 ? 4.192 8.760 -18.256 1.00 90.38 83 LEU A N 1
ATOM 643 C CA . LEU A 1 83 ? 3.259 7.709 -18.638 1.00 90.38 83 LEU A CA 1
ATOM 644 C C . LEU A 1 83 ? 3.072 7.665 -20.158 1.00 90.38 83 LEU A C 1
ATOM 646 O O . LEU A 1 83 ? 3.248 6.615 -20.773 1.00 90.38 83 LEU A O 1
ATOM 650 N N . ARG A 1 84 ? 2.797 8.819 -20.779 1.00 90.94 84 ARG A N 1
ATOM 651 C CA . ARG A 1 84 ? 2.658 8.925 -22.234 1.00 90.94 84 ARG A CA 1
ATOM 652 C C . ARG A 1 84 ? 3.923 8.475 -22.961 1.00 90.94 84 ARG A C 1
ATOM 654 O O . ARG A 1 84 ? 3.827 7.657 -23.865 1.00 90.94 84 ARG A O 1
ATOM 661 N N . ARG A 1 85 ? 5.107 8.939 -22.541 1.00 91.19 85 ARG A N 1
ATOM 662 C CA . ARG A 1 85 ? 6.386 8.560 -23.175 1.00 91.19 85 ARG A CA 1
ATOM 663 C C . ARG A 1 85 ? 6.676 7.059 -23.080 1.00 91.19 85 ARG A C 1
ATOM 665 O O . ARG A 1 85 ? 7.219 6.494 -24.024 1.00 91.19 85 ARG A O 1
ATOM 672 N N . LEU A 1 86 ? 6.299 6.414 -21.974 1.00 88.06 86 LEU A N 1
ATOM 673 C CA . LEU A 1 86 ? 6.369 4.956 -21.829 1.00 88.06 86 LEU A CA 1
ATOM 674 C C . LEU A 1 86 ? 5.368 4.244 -22.746 1.00 88.06 86 LEU A C 1
ATOM 676 O O . LEU A 1 86 ? 5.706 3.252 -23.389 1.00 88.06 86 LEU A O 1
ATOM 680 N N . MET A 1 87 ? 4.137 4.748 -22.835 1.00 88.81 87 MET A N 1
ATOM 681 C CA . MET A 1 87 ? 3.105 4.178 -23.703 1.00 88.81 87 MET A CA 1
ATOM 682 C C . MET A 1 87 ? 3.433 4.330 -25.195 1.00 88.81 87 MET A C 1
ATOM 684 O O . MET A 1 87 ? 3.157 3.411 -25.962 1.00 88.81 87 MET A O 1
ATOM 688 N N . GLU A 1 88 ? 4.060 5.435 -25.592 1.00 89.88 88 GLU A N 1
ATOM 689 C CA . GLU A 1 88 ? 4.469 5.744 -26.969 1.00 89.88 88 GLU A CA 1
ATOM 690 C C . GLU A 1 88 ? 5.762 5.033 -27.403 1.00 89.88 88 GLU A C 1
ATOM 692 O O . GLU A 1 88 ? 6.201 5.198 -28.542 1.00 89.88 88 GLU A O 1
ATOM 697 N N . MET A 1 89 ? 6.387 4.236 -26.526 1.00 90.69 89 MET A N 1
ATOM 698 C CA . MET A 1 89 ? 7.498 3.374 -26.930 1.00 90.69 89 MET A CA 1
ATOM 699 C C . MET A 1 89 ? 7.061 2.450 -28.067 1.00 90.69 89 MET A C 1
ATOM 701 O O . MET A 1 89 ? 5.991 1.839 -28.009 1.00 90.69 89 MET A O 1
ATOM 705 N N . GLU A 1 90 ? 7.933 2.323 -29.067 1.00 92.19 90 GLU A N 1
ATOM 706 C CA . GLU A 1 90 ? 7.752 1.403 -30.186 1.00 92.19 90 GLU A CA 1
ATOM 707 C C . GLU A 1 90 ? 7.495 -0.032 -29.659 1.00 92.19 90 GLU A C 1
ATOM 709 O O . GLU A 1 90 ? 8.120 -0.428 -28.665 1.00 92.19 90 GLU A O 1
ATOM 714 N N . PRO A 1 91 ? 6.543 -0.791 -30.243 1.00 92.12 91 PRO A N 1
ATOM 715 C CA . PRO A 1 91 ? 6.126 -2.089 -29.712 1.00 92.12 91 PRO A CA 1
ATOM 716 C C . PRO A 1 91 ? 7.265 -3.090 -29.480 1.00 92.12 91 PRO A C 1
ATOM 718 O O . PRO A 1 91 ? 7.322 -3.695 -28.404 1.00 92.12 91 PRO A O 1
ATOM 721 N N . ASP A 1 92 ? 8.200 -3.237 -30.424 1.00 93.94 92 ASP A N 1
ATOM 722 C CA . ASP A 1 92 ? 9.323 -4.170 -30.279 1.00 93.94 92 ASP A CA 1
ATOM 723 C C . ASP A 1 92 ? 10.293 -3.708 -29.181 1.00 93.94 92 ASP A C 1
ATOM 725 O O . ASP A 1 92 ? 10.807 -4.526 -28.405 1.00 93.94 92 ASP A O 1
ATOM 729 N N . LEU A 1 93 ? 10.522 -2.396 -29.059 1.00 94.44 93 LEU A N 1
ATOM 730 C CA . LEU A 1 93 ? 11.317 -1.816 -27.977 1.00 94.44 93 LEU A CA 1
ATOM 731 C C . LEU A 1 93 ? 10.677 -2.064 -26.610 1.00 94.44 93 LEU A C 1
ATOM 733 O O . LEU A 1 93 ? 11.376 -2.433 -25.663 1.00 94.44 93 LEU A O 1
ATOM 737 N N . LYS A 1 94 ? 9.361 -1.891 -26.497 1.00 93.06 94 LYS A N 1
ATOM 738 C CA . LYS A 1 94 ? 8.622 -2.112 -25.251 1.00 93.06 94 LYS A CA 1
ATOM 739 C C . LYS A 1 94 ? 8.603 -3.589 -24.853 1.00 93.06 94 LYS A C 1
ATOM 741 O O . LYS A 1 94 ? 8.816 -3.906 -23.679 1.00 93.06 94 LYS A O 1
ATOM 746 N N . ALA A 1 95 ? 8.444 -4.498 -25.815 1.00 94.06 95 ALA A N 1
ATOM 747 C CA . ALA A 1 95 ? 8.556 -5.936 -25.582 1.00 94.06 95 ALA A CA 1
ATOM 748 C C . ALA A 1 95 ? 9.969 -6.320 -25.105 1.00 94.06 95 ALA A C 1
ATOM 750 O O . ALA A 1 95 ? 10.120 -7.025 -24.104 1.00 94.06 95 ALA A O 1
ATOM 751 N N . ALA A 1 96 ? 11.013 -5.799 -25.760 1.00 95.19 96 ALA A N 1
ATOM 752 C CA . ALA A 1 96 ? 12.402 -6.029 -25.362 1.00 95.19 96 ALA A CA 1
ATOM 753 C C . ALA A 1 96 ? 12.716 -5.463 -23.965 1.00 95.19 96 ALA A C 1
ATOM 755 O O . ALA A 1 96 ? 13.398 -6.122 -23.174 1.00 95.19 96 ALA A O 1
ATOM 756 N N . PHE A 1 97 ? 12.191 -4.276 -23.645 1.00 94.06 97 PHE A N 1
ATOM 757 C CA . PHE A 1 97 ? 12.302 -3.678 -22.316 1.00 94.06 97 PHE A CA 1
ATOM 758 C C . PHE A 1 97 ? 11.610 -4.544 -21.262 1.00 94.06 97 PHE A C 1
ATOM 760 O O . PHE A 1 97 ? 12.218 -4.850 -20.240 1.00 94.06 97 PHE A O 1
ATOM 767 N N . THR A 1 98 ? 10.386 -5.006 -21.530 1.00 94.88 98 THR A N 1
ATOM 768 C CA . THR A 1 98 ? 9.630 -5.876 -20.617 1.00 94.88 98 THR A CA 1
ATOM 769 C C . THR A 1 98 ? 10.402 -7.156 -20.307 1.00 94.88 98 THR A C 1
ATOM 771 O O . THR A 1 98 ? 10.556 -7.507 -19.141 1.00 94.88 98 THR A O 1
ATOM 774 N N . GLU A 1 99 ? 10.966 -7.826 -21.314 1.00 95.62 99 GLU A N 1
ATOM 775 C CA . GLU A 1 99 ? 11.770 -9.040 -21.106 1.00 95.62 99 GLU A CA 1
ATOM 776 C C . GLU A 1 99 ? 13.038 -8.784 -20.286 1.00 95.62 99 GLU A C 1
ATOM 778 O O . GLU A 1 99 ? 13.398 -9.571 -19.405 1.00 95.62 99 GLU A O 1
ATOM 783 N N . TRP A 1 100 ? 13.730 -7.677 -20.551 1.00 94.88 100 TRP A N 1
ATOM 784 C CA . TRP A 1 100 ? 14.886 -7.281 -19.753 1.00 94.88 100 TRP A CA 1
ATOM 785 C C . TRP A 1 100 ? 14.495 -6.948 -18.306 1.00 94.88 100 TRP A C 1
ATOM 787 O O . TRP A 1 100 ? 15.196 -7.323 -17.358 1.00 94.88 100 TRP A O 1
ATOM 797 N N . PHE A 1 101 ? 13.357 -6.284 -18.123 1.00 94.38 101 PHE A N 1
ATOM 798 C CA . PHE A 1 101 ? 12.871 -5.865 -16.819 1.00 94.38 101 PHE A CA 1
ATOM 799 C C . PHE A 1 101 ? 12.391 -7.057 -15.984 1.00 94.38 101 PHE A C 1
ATOM 801 O O . PHE A 1 101 ? 12.739 -7.156 -14.811 1.00 94.38 101 PHE A O 1
ATOM 808 N N . VAL A 1 102 ? 11.729 -8.040 -16.599 1.00 95.94 102 VAL A N 1
ATOM 809 C CA . VAL A 1 102 ? 11.378 -9.316 -15.953 1.00 95.94 102 VAL A CA 1
ATOM 810 C C . VAL A 1 102 ? 12.627 -10.069 -15.498 1.00 95.94 102 VAL A C 1
ATOM 812 O O . VAL A 1 102 ? 12.695 -10.530 -14.362 1.00 95.94 102 VAL A O 1
ATOM 815 N N . ARG A 1 103 ? 13.671 -10.141 -16.332 1.00 93.44 103 ARG A N 1
ATOM 816 C CA . ARG A 1 103 ? 14.934 -10.805 -15.950 1.00 93.44 103 ARG A CA 1
ATOM 817 C C . ARG A 1 103 ? 15.648 -10.131 -14.781 1.00 93.44 103 ARG A C 1
ATOM 819 O O . ARG A 1 103 ? 16.405 -10.798 -14.082 1.00 93.44 103 ARG A O 1
ATOM 826 N N . SER A 1 104 ? 15.459 -8.825 -14.598 1.00 90.75 104 SER A N 1
ATOM 827 C CA . SER A 1 104 ? 16.136 -8.056 -13.549 1.00 90.75 104 SER A CA 1
ATOM 828 C C . SER A 1 104 ? 15.301 -7.886 -12.279 1.00 90.75 104 SER A C 1
ATOM 830 O O . SER A 1 104 ? 15.876 -7.828 -11.192 1.00 90.75 104 SER A O 1
ATOM 832 N N . ARG A 1 105 ? 13.968 -7.812 -12.388 1.00 93.50 105 ARG A N 1
ATOM 833 C CA . ARG A 1 105 ? 13.039 -7.503 -11.282 1.00 93.50 105 ARG A CA 1
ATOM 834 C C . ARG A 1 105 ? 11.964 -8.561 -11.026 1.00 93.50 105 ARG A C 1
ATOM 836 O O . ARG A 1 105 ? 11.195 -8.407 -10.081 1.00 93.50 105 ARG A O 1
ATOM 843 N N . GLY A 1 106 ? 11.943 -9.633 -11.809 1.00 95.00 106 GLY A N 1
ATOM 844 C CA . GLY A 1 106 ? 11.009 -10.745 -11.677 1.00 95.00 106 GLY A CA 1
ATOM 845 C C . GLY A 1 106 ? 9.696 -10.542 -12.431 1.00 95.00 106 GLY A C 1
ATOM 846 O O . GLY A 1 106 ? 9.449 -9.512 -13.059 1.00 95.00 106 GLY A O 1
ATOM 847 N N . GLU A 1 107 ? 8.825 -11.541 -12.324 1.00 96.00 107 GLU A N 1
ATOM 848 C CA . GLU A 1 107 ? 7.569 -11.626 -13.073 1.00 96.00 107 GLU A CA 1
ATOM 849 C C . GLU A 1 107 ? 6.554 -10.478 -12.860 1.00 96.00 107 GLU A C 1
ATOM 851 O O . GLU A 1 107 ? 5.872 -10.143 -13.833 1.00 96.00 107 GLU A O 1
ATOM 856 N N . PRO A 1 108 ? 6.463 -9.783 -11.696 1.00 96.81 108 PRO A N 1
ATOM 857 C CA . PRO A 1 108 ? 5.553 -8.640 -11.550 1.00 96.81 108 PRO A CA 1
ATOM 858 C C . PRO A 1 108 ? 5.716 -7.580 -12.649 1.00 96.81 108 PRO A C 1
ATOM 860 O O . PRO A 1 108 ? 4.736 -6.969 -13.071 1.00 96.81 108 PRO A 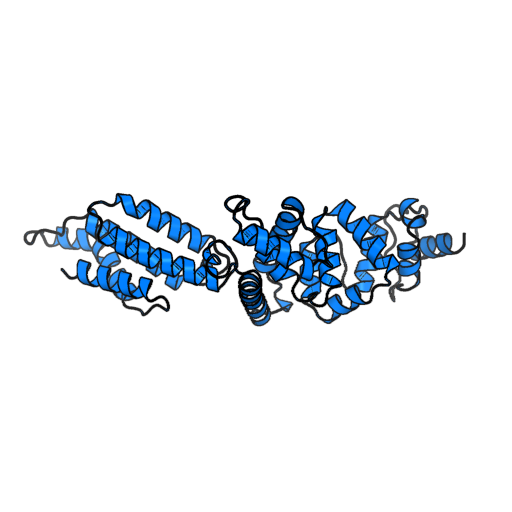O 1
ATOM 863 N N . ALA A 1 109 ? 6.944 -7.392 -13.151 1.00 96.06 109 ALA A N 1
ATOM 864 C CA . ALA A 1 109 ? 7.249 -6.465 -14.236 1.00 96.06 109 ALA A CA 1
ATOM 865 C C . ALA A 1 109 ? 6.376 -6.710 -15.475 1.00 96.06 109 ALA A C 1
ATOM 867 O O . ALA A 1 109 ? 5.880 -5.759 -16.075 1.00 96.06 109 ALA A O 1
ATOM 868 N N . ARG A 1 110 ? 6.139 -7.976 -15.838 1.00 95.56 110 ARG A N 1
ATOM 869 C CA . ARG A 1 110 ? 5.332 -8.335 -17.009 1.00 95.56 110 ARG A CA 1
ATOM 870 C C . ARG A 1 110 ? 3.892 -7.864 -16.869 1.00 95.56 110 ARG A C 1
ATOM 872 O O . ARG A 1 110 ? 3.320 -7.349 -17.825 1.00 95.56 110 ARG A O 1
ATOM 879 N N . PHE A 1 111 ? 3.318 -8.040 -15.684 1.00 96.50 111 PHE A N 1
ATOM 880 C CA . PHE A 1 111 ? 1.934 -7.673 -15.404 1.00 96.50 111 PHE A CA 1
ATOM 881 C C . PHE A 1 111 ? 1.754 -6.162 -15.279 1.00 96.50 111 PHE A C 1
ATOM 883 O O . PHE A 1 111 ? 0.780 -5.634 -15.809 1.00 96.50 111 PHE A O 1
ATOM 890 N N . ILE A 1 112 ? 2.723 -5.456 -14.687 1.00 95.94 112 ILE A N 1
ATOM 891 C CA . ILE A 1 112 ? 2.733 -3.986 -14.663 1.00 95.94 112 ILE A CA 1
ATOM 892 C C . ILE A 1 112 ? 2.781 -3.431 -16.090 1.00 95.94 112 ILE A C 1
ATOM 894 O O . ILE A 1 112 ? 1.989 -2.556 -16.430 1.00 95.94 112 ILE A O 1
ATOM 898 N N . MET A 1 113 ? 3.655 -3.967 -16.950 1.00 93.81 113 MET A N 1
ATOM 899 C CA . MET A 1 113 ? 3.744 -3.536 -18.351 1.00 93.81 113 MET A CA 1
ATOM 900 C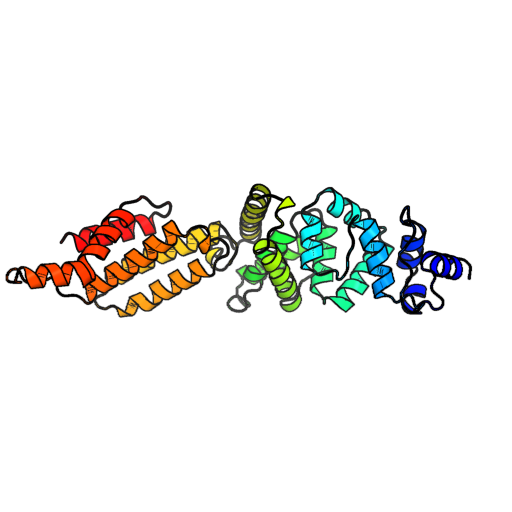 C . MET A 1 113 ? 2.477 -3.884 -19.151 1.00 93.81 113 MET A C 1
ATOM 902 O O . MET A 1 113 ? 2.015 -3.070 -19.946 1.00 93.81 113 MET A O 1
ATOM 906 N N . ALA A 1 114 ? 1.855 -5.041 -18.902 1.00 93.38 114 ALA A N 1
ATOM 907 C CA . ALA A 1 114 ? 0.577 -5.392 -19.525 1.00 93.38 114 ALA A CA 1
ATOM 908 C C . ALA A 1 114 ? -0.559 -4.444 -19.093 1.00 93.38 114 ALA A C 1
ATOM 910 O O . ALA A 1 114 ? -1.359 -4.018 -19.928 1.00 93.38 114 ALA A O 1
ATOM 911 N N . ALA A 1 115 ? -0.612 -4.079 -17.810 1.00 94.62 115 ALA A N 1
ATOM 912 C CA . ALA A 1 115 ? -1.590 -3.131 -17.287 1.00 94.62 115 ALA A CA 1
ATOM 913 C C . ALA A 1 115 ? -1.359 -1.705 -17.803 1.00 94.62 115 ALA A C 1
ATOM 915 O O . ALA A 1 115 ? -2.326 -1.006 -18.107 1.00 94.62 115 ALA A O 1
ATOM 916 N N . LEU A 1 116 ? -0.097 -1.301 -17.973 1.00 92.25 116 LEU A N 1
ATOM 917 C CA . LEU A 1 116 ? 0.300 -0.013 -18.545 1.00 92.25 116 LEU A CA 1
ATOM 918 C C . LEU A 1 116 ? -0.248 0.179 -19.966 1.00 92.25 116 LEU A C 1
ATOM 920 O O . LEU A 1 116 ? -0.657 1.272 -20.343 1.00 92.25 116 LEU A O 1
ATOM 924 N N . GLU A 1 117 ? -0.244 -0.893 -20.749 1.00 87.62 117 GLU A N 1
ATOM 925 C CA . GLU A 1 117 ? -0.757 -0.929 -22.120 1.00 87.62 117 GLU A CA 1
ATOM 926 C C . GLU A 1 117 ? -2.285 -1.082 -22.200 1.00 87.62 117 GLU A C 1
ATOM 928 O O . GLU A 1 117 ? -2.871 -0.914 -23.270 1.00 87.62 117 GLU A O 1
ATOM 933 N N . SER A 1 118 ? -2.944 -1.403 -21.085 1.00 87.44 118 SER A N 1
ATOM 934 C CA . SER A 1 118 ? -4.403 -1.437 -21.014 1.00 87.44 118 SER A CA 1
ATOM 935 C C . SER A 1 118 ? -4.986 -0.018 -20.939 1.00 87.44 118 SER A C 1
ATOM 937 O O . SER A 1 118 ? -4.281 0.964 -20.704 1.00 87.44 118 SER A O 1
ATOM 939 N N . SER A 1 119 ? -6.312 0.110 -21.034 1.00 84.31 119 SER A N 1
ATOM 940 C CA . SER A 1 119 ? -7.010 1.385 -20.792 1.00 84.31 119 SER A CA 1
ATOM 941 C C . SER A 1 119 ? -6.867 1.922 -19.355 1.00 84.31 119 SER A C 1
ATOM 943 O O . SER A 1 119 ? -7.352 3.012 -19.062 1.00 84.31 119 SER A O 1
ATOM 945 N N . HIS A 1 120 ? -6.209 1.175 -18.463 1.00 85.12 120 HIS A N 1
ATOM 946 C CA . HIS A 1 120 ? -6.065 1.463 -17.036 1.00 85.12 120 HIS A CA 1
ATOM 947 C C . HIS A 1 120 ? -4.611 1.762 -16.636 1.00 85.12 120 HIS A C 1
ATOM 949 O O . HIS A 1 120 ? -4.245 1.599 -15.477 1.00 85.12 120 HIS A O 1
ATOM 955 N N . GLY A 1 121 ? -3.759 2.220 -17.561 1.00 84.25 121 GLY A N 1
ATOM 956 C CA . GLY A 1 121 ? -2.351 2.528 -17.262 1.00 84.25 121 GLY A CA 1
ATOM 957 C C . GLY A 1 121 ? -2.120 3.617 -16.196 1.00 84.25 121 GLY A C 1
ATOM 958 O O . GLY A 1 121 ? -1.014 3.743 -15.683 1.00 84.25 121 GLY A O 1
ATOM 959 N N . HIS A 1 122 ? -3.147 4.386 -15.823 1.00 87.19 122 HIS A N 1
ATOM 960 C CA . HIS A 1 122 ? -3.105 5.329 -14.697 1.00 87.19 122 HIS A CA 1
ATOM 961 C C . HIS A 1 122 ? -3.397 4.663 -13.338 1.00 87.19 122 HIS A C 1
ATOM 963 O O . HIS A 1 122 ? -3.032 5.206 -12.298 1.00 87.19 122 HIS A O 1
ATOM 969 N N . ASP A 1 123 ? -3.992 3.467 -13.341 1.00 94.50 123 ASP A N 1
ATOM 970 C CA . ASP A 1 123 ? -4.394 2.719 -12.148 1.00 94.50 123 ASP A CA 1
ATOM 971 C C . ASP A 1 123 ? -3.289 1.765 -11.649 1.00 94.50 123 ASP A C 1
ATOM 973 O O . ASP A 1 123 ? -3.552 0.899 -10.820 1.00 94.50 123 ASP A O 1
ATOM 977 N N . LEU A 1 124 ? -2.034 1.889 -12.099 1.00 96.88 124 LEU A N 1
ATOM 978 C CA . LEU A 1 124 ? -0.988 0.909 -11.762 1.00 96.88 124 LEU A CA 1
ATOM 979 C C . LEU A 1 124 ? -0.703 0.791 -10.258 1.00 96.88 124 LEU A C 1
ATOM 981 O O . LEU A 1 124 ? -0.513 -0.314 -9.746 1.00 96.88 124 LEU A O 1
ATOM 985 N N . ILE A 1 125 ? -0.679 1.914 -9.538 1.00 97.75 125 ILE A N 1
ATOM 986 C CA . ILE A 1 125 ? -0.509 1.909 -8.081 1.00 97.75 125 ILE A CA 1
ATOM 987 C C . ILE A 1 125 ? -1.710 1.261 -7.380 1.00 97.75 125 ILE A C 1
ATOM 989 O O . ILE A 1 125 ? -1.473 0.310 -6.627 1.00 97.75 125 ILE A O 1
ATOM 993 N N . PRO A 1 126 ? -2.966 1.705 -7.599 1.00 98.00 126 PRO A N 1
ATOM 994 C CA . PRO A 1 126 ? -4.114 1.125 -6.911 1.00 98.00 126 PRO A CA 1
ATOM 995 C C . PRO A 1 126 ? -4.380 -0.329 -7.338 1.00 98.00 126 PRO A C 1
ATOM 997 O O . PRO A 1 126 ? -4.728 -1.141 -6.483 1.00 98.00 126 PRO A O 1
ATOM 1000 N N . LEU A 1 127 ? -4.097 -0.714 -8.591 1.00 97.81 127 LEU A N 1
ATOM 1001 C CA . LEU A 1 127 ? -4.097 -2.118 -9.021 1.00 97.81 127 LEU A CA 1
ATOM 1002 C C . LEU A 1 127 ? -3.067 -2.940 -8.250 1.00 97.81 127 LEU A C 1
ATOM 1004 O O . LEU A 1 127 ? -3.399 -4.007 -7.754 1.00 97.81 127 LEU A O 1
ATOM 1008 N N . GLY A 1 128 ? -1.836 -2.460 -8.081 1.00 97.75 128 GLY A N 1
ATOM 1009 C CA . GLY A 1 128 ? -0.869 -3.186 -7.258 1.00 97.75 128 GLY A CA 1
ATOM 1010 C C . GLY A 1 128 ? -1.281 -3.259 -5.789 1.00 97.75 128 GLY A C 1
ATOM 1011 O O . GLY A 1 128 ? -1.151 -4.309 -5.167 1.00 97.75 128 GLY A O 1
ATOM 1012 N N . ALA A 1 129 ? -1.849 -2.187 -5.231 1.00 98.19 129 ALA A N 1
ATOM 1013 C CA . ALA A 1 129 ? -2.315 -2.175 -3.845 1.00 98.19 129 ALA A CA 1
ATOM 1014 C C . ALA A 1 129 ? -3.457 -3.183 -3.604 1.00 98.19 129 ALA A C 1
ATOM 1016 O O . ALA A 1 129 ? -3.471 -3.847 -2.567 1.00 98.19 129 ALA A O 1
ATOM 1017 N N . VAL A 1 130 ? -4.359 -3.378 -4.576 1.00 97.94 130 VAL A N 1
ATOM 1018 C CA . VAL A 1 130 ? -5.453 -4.358 -4.456 1.00 97.94 130 VAL A CA 1
ATOM 1019 C C . VAL A 1 130 ? -4.964 -5.808 -4.468 1.00 97.94 130 VAL A C 1
ATOM 1021 O O . VAL A 1 130 ? -5.625 -6.679 -3.900 1.00 97.94 130 VAL A O 1
ATOM 1024 N N . MET A 1 131 ? -3.785 -6.079 -5.043 1.00 97.75 131 MET A N 1
ATOM 1025 C CA . MET A 1 131 ? -3.220 -7.433 -5.105 1.00 97.75 131 MET A CA 1
ATOM 1026 C C . MET A 1 131 ? -3.043 -8.052 -3.717 1.00 97.75 131 MET A C 1
ATOM 1028 O O . MET A 1 131 ? -3.317 -9.237 -3.555 1.00 97.75 131 MET A O 1
ATOM 1032 N N . GLY A 1 132 ? -2.651 -7.261 -2.711 1.00 96.00 132 GLY A N 1
ATOM 1033 C CA . GLY A 1 132 ? -2.476 -7.752 -1.340 1.00 96.00 132 GLY A CA 1
ATOM 1034 C C . GLY A 1 132 ? -3.770 -8.284 -0.719 1.00 96.00 132 GLY A C 1
ATOM 1035 O O . GLY A 1 132 ? -3.732 -9.266 0.015 1.00 96.00 132 GLY A O 1
ATOM 1036 N N . LEU A 1 133 ? -4.916 -7.687 -1.067 1.00 96.25 133 LEU A N 1
ATOM 1037 C CA . LEU A 1 133 ? -6.236 -8.150 -0.636 1.00 96.25 133 LEU A CA 1
ATOM 1038 C C . LEU A 1 133 ? -6.681 -9.385 -1.435 1.00 96.25 133 LEU A C 1
ATOM 1040 O O . LEU A 1 133 ? -7.088 -10.397 -0.872 1.00 96.25 133 LEU A O 1
ATOM 1044 N N . VAL A 1 134 ? -6.582 -9.328 -2.765 1.00 97.19 134 VAL A N 1
ATOM 1045 C CA . VAL A 1 134 ? -7.066 -10.401 -3.655 1.00 97.19 134 VAL A CA 1
ATOM 1046 C C . VAL A 1 134 ? -6.267 -11.702 -3.480 1.00 97.19 134 VAL A C 1
ATOM 1048 O O . VAL A 1 134 ? -6.819 -12.809 -3.544 1.00 97.19 134 VAL A O 1
ATOM 1051 N N . PHE A 1 135 ? -4.961 -11.586 -3.250 1.00 96.50 135 PHE A N 1
ATOM 1052 C CA . PHE A 1 135 ? -4.037 -12.708 -3.085 1.00 96.50 135 PHE A CA 1
ATOM 1053 C C . PHE A 1 135 ? -3.676 -12.989 -1.625 1.00 96.50 135 PHE A C 1
ATOM 1055 O O . PHE A 1 135 ? -2.696 -13.691 -1.378 1.00 96.50 135 PHE A O 1
ATOM 1062 N N . ASP A 1 136 ? -4.484 -12.514 -0.672 1.00 94.06 136 ASP A N 1
ATOM 1063 C CA . ASP A 1 136 ? -4.327 -12.872 0.736 1.00 94.06 136 ASP A CA 1
ATOM 1064 C C . ASP A 1 136 ? -4.286 -14.411 0.896 1.00 94.06 136 ASP A C 1
ATOM 1066 O O . ASP A 1 136 ? -5.241 -15.103 0.510 1.00 94.06 136 ASP A O 1
ATOM 1070 N N . PRO A 1 137 ? -3.191 -14.975 1.446 1.00 91.19 137 PRO A N 1
ATOM 1071 C CA . PRO A 1 137 ? -3.061 -16.411 1.660 1.00 91.19 137 PRO A CA 1
ATOM 1072 C C . PRO A 1 137 ? -4.169 -17.010 2.531 1.00 91.19 137 PRO A C 1
ATOM 1074 O O . PRO A 1 137 ? -4.508 -18.181 2.343 1.00 91.19 137 PRO A O 1
ATOM 1077 N N . GLN A 1 138 ? -4.736 -16.236 3.465 1.00 91.44 138 GLN A N 1
ATOM 1078 C CA . GLN A 1 138 ? -5.791 -16.713 4.369 1.00 91.44 138 GLN A CA 1
ATOM 1079 C C . GLN A 1 138 ? -7.089 -17.024 3.620 1.00 91.44 138 GLN A C 1
ATOM 1081 O O . GLN A 1 138 ? -7.769 -17.993 3.949 1.00 91.44 138 GLN A O 1
ATOM 1086 N N . HIS A 1 139 ? -7.361 -16.273 2.554 1.00 91.25 139 HIS A N 1
ATOM 1087 C CA . HIS A 1 139 ? -8.590 -16.348 1.766 1.00 91.25 139 HIS A CA 1
ATOM 1088 C C . HIS A 1 139 ? -8.350 -17.014 0.399 1.00 91.25 139 HIS A C 1
ATOM 1090 O O . HIS A 1 139 ? -9.115 -16.860 -0.554 1.00 91.25 139 HIS A O 1
ATOM 1096 N N . PHE A 1 140 ? -7.257 -17.781 0.250 1.00 87.12 140 PHE A N 1
ATOM 1097 C CA . PHE A 1 140 ? -6.840 -18.294 -1.058 1.00 87.12 140 PHE A CA 1
ATOM 1098 C C . PHE A 1 140 ? -7.867 -19.214 -1.732 1.00 87.12 140 PHE A C 1
ATOM 1100 O O . PHE A 1 140 ? -7.945 -19.252 -2.965 1.00 87.12 140 PHE A O 1
ATOM 1107 N N . ARG A 1 141 ? -8.631 -19.963 -0.932 1.00 90.69 141 ARG A N 1
ATOM 1108 C CA . ARG A 1 141 ? -9.640 -20.926 -1.398 1.00 90.69 141 ARG A CA 1
ATOM 1109 C C . ARG A 1 141 ? -11.048 -20.336 -1.476 1.00 90.69 141 ARG A C 1
ATOM 1111 O O . ARG A 1 141 ? -11.949 -21.035 -1.934 1.00 90.69 141 ARG A O 1
ATOM 1118 N N . ASP A 1 142 ? -11.225 -19.086 -1.074 1.00 95.12 142 ASP A N 1
ATOM 1119 C CA . ASP A 1 142 ? -12.545 -18.484 -0.961 1.00 95.12 142 ASP A CA 1
ATOM 1120 C C . ASP A 1 142 ? -13.076 -18.117 -2.343 1.00 95.12 142 ASP A C 1
ATOM 1122 O O . ASP A 1 142 ? -12.369 -17.542 -3.178 1.00 95.12 142 ASP A O 1
ATOM 1126 N N . ALA A 1 143 ? -14.341 -18.456 -2.595 1.00 95.75 143 ALA A N 1
ATOM 1127 C CA . ALA A 1 143 ? -14.960 -18.286 -3.907 1.00 95.75 143 ALA A CA 1
ATOM 1128 C C . ALA A 1 143 ? -14.962 -16.817 -4.365 1.00 95.75 143 ALA A C 1
ATOM 1130 O O . ALA A 1 143 ? -14.757 -16.534 -5.545 1.00 95.75 143 ALA A O 1
ATOM 1131 N N . GLU A 1 144 ? -15.139 -15.874 -3.437 1.00 95.81 144 GLU A N 1
ATOM 1132 C CA . GLU A 1 144 ? -15.120 -14.440 -3.735 1.00 95.81 144 GLU A CA 1
ATOM 1133 C C . GLU A 1 144 ? -13.731 -13.953 -4.160 1.00 95.81 144 GLU A C 1
ATOM 1135 O O . GLU A 1 144 ? -13.620 -13.226 -5.148 1.00 95.81 144 GLU A O 1
ATOM 1140 N N . HIS A 1 145 ? -12.666 -14.414 -3.496 1.00 96.06 145 HIS A N 1
ATOM 1141 C CA . HIS A 1 145 ? -11.285 -14.093 -3.872 1.00 96.06 145 HIS A CA 1
ATOM 1142 C C . HIS A 1 145 ? -10.900 -14.740 -5.206 1.00 96.06 145 HIS A C 1
ATOM 1144 O O . HIS A 1 145 ? -10.231 -14.112 -6.026 1.00 96.06 145 HIS A O 1
ATOM 1150 N N . GLN A 1 146 ? -11.360 -15.963 -5.481 1.00 95.19 146 GLN A N 1
ATOM 1151 C CA . GLN A 1 146 ? -11.182 -16.593 -6.795 1.00 95.19 146 GLN A CA 1
ATOM 1152 C C . GLN A 1 146 ? -11.904 -15.816 -7.903 1.00 95.19 146 GLN A C 1
ATOM 1154 O O . GLN A 1 146 ? -11.323 -15.570 -8.961 1.00 95.19 146 GLN A O 1
ATOM 1159 N N . ALA A 1 147 ? -13.138 -15.370 -7.653 1.00 96.19 147 ALA A N 1
ATOM 1160 C CA . ALA A 1 147 ? -13.874 -14.523 -8.586 1.00 96.19 147 ALA A CA 1
ATOM 1161 C C . ALA A 1 147 ? -13.178 -13.168 -8.798 1.00 96.19 147 ALA A C 1
ATOM 1163 O O . ALA A 1 147 ? -13.082 -12.703 -9.933 1.00 96.19 147 ALA A O 1
ATOM 1164 N N . ALA A 1 148 ? -12.643 -12.557 -7.737 1.00 96.50 148 ALA A N 1
ATOM 1165 C CA . ALA A 1 148 ? -11.855 -11.331 -7.828 1.00 96.50 148 ALA A CA 1
ATOM 1166 C C . ALA A 1 148 ? -10.595 -11.521 -8.689 1.00 96.50 148 ALA A C 1
ATOM 1168 O O . ALA A 1 148 ? -10.323 -10.683 -9.545 1.00 96.50 148 ALA A O 1
ATOM 1169 N N . ARG A 1 149 ? -9.881 -12.648 -8.552 1.00 95.88 149 ARG A N 1
ATOM 1170 C CA . ARG A 1 149 ? -8.736 -12.991 -9.420 1.00 95.88 149 ARG A CA 1
ATOM 1171 C C . ARG A 1 149 ? -9.136 -13.085 -10.888 1.00 95.88 149 ARG A C 1
ATOM 1173 O O . ARG A 1 149 ? -8.478 -12.478 -11.717 1.00 95.88 149 ARG A O 1
ATOM 1180 N N . GLY A 1 150 ? -10.245 -13.755 -11.204 1.00 94.69 150 GLY A N 1
ATOM 1181 C CA . GLY A 1 150 ? -10.749 -13.812 -12.583 1.00 94.69 150 GLY A CA 1
ATOM 1182 C C . GLY A 1 150 ? -11.157 -12.440 -13.135 1.00 94.69 150 GLY A C 1
ATOM 1183 O O . GLY A 1 150 ? -10.963 -12.153 -14.312 1.00 94.69 150 GLY A O 1
ATOM 1184 N N . ARG A 1 151 ? -11.677 -11.542 -12.288 1.00 95.25 151 ARG A N 1
ATOM 1185 C CA . ARG A 1 151 ? -11.982 -10.156 -12.685 1.00 95.25 151 ARG A CA 1
ATOM 1186 C C . ARG A 1 151 ? -10.724 -9.323 -12.946 1.00 95.25 151 ARG A C 1
ATOM 1188 O O . ARG A 1 151 ? -10.834 -8.340 -13.678 1.00 95.25 151 ARG A O 1
ATOM 1195 N N . LEU A 1 152 ? -9.560 -9.686 -12.395 1.00 94.56 152 LEU A N 1
ATOM 1196 C CA . LEU A 1 152 ? -8.306 -8.966 -12.645 1.00 94.56 152 LEU A CA 1
ATOM 1197 C C . LEU A 1 152 ? -7.821 -9.106 -14.091 1.00 94.56 152 LEU A C 1
ATOM 1199 O O . LEU A 1 152 ? -7.201 -8.175 -14.603 1.00 94.56 152 LEU A O 1
ATOM 1203 N N . ASP A 1 153 ? -8.161 -10.203 -14.772 1.00 91.56 153 ASP A N 1
ATOM 1204 C CA . ASP A 1 153 ? -7.738 -10.479 -16.150 1.00 91.56 153 ASP A CA 1
ATOM 1205 C C . ASP A 1 153 ? -8.059 -9.311 -17.104 1.00 91.56 153 ASP A C 1
ATOM 1207 O O . ASP A 1 153 ? -7.276 -9.014 -18.010 1.00 91.56 153 ASP A O 1
ATOM 1211 N N . LYS A 1 154 ? -9.156 -8.569 -16.865 1.00 90.81 154 LYS A N 1
ATOM 1212 C CA . LYS A 1 154 ? -9.542 -7.398 -17.679 1.00 90.81 154 LYS A CA 1
ATOM 1213 C C . LYS A 1 154 ? -8.522 -6.250 -17.626 1.00 90.81 154 LYS A C 1
ATOM 1215 O O . LYS A 1 154 ? -8.427 -5.485 -18.582 1.00 90.81 154 LYS A O 1
ATOM 1220 N N . TYR A 1 155 ? -7.758 -6.129 -16.539 1.00 92.75 155 TYR A N 1
ATOM 1221 C CA . TYR A 1 155 ? -6.702 -5.120 -16.391 1.00 92.75 155 TYR A CA 1
ATOM 1222 C C . TYR A 1 155 ? -5.345 -5.617 -16.892 1.00 92.75 155 TYR A C 1
ATOM 1224 O O . TYR A 1 155 ? -4.452 -4.814 -17.132 1.00 92.75 155 TYR A O 1
ATOM 1232 N N . LEU A 1 156 ? -5.181 -6.931 -17.063 1.00 93.00 156 LEU A N 1
ATOM 1233 C CA . LEU A 1 156 ? -3.901 -7.578 -17.367 1.00 93.00 156 LEU A CA 1
ATOM 1234 C C . LEU A 1 156 ? -3.846 -8.127 -18.798 1.00 93.00 156 LEU A C 1
ATOM 1236 O O . LEU A 1 156 ? -3.080 -9.044 -19.084 1.00 93.00 156 LEU A O 1
ATOM 1240 N N . GLN A 1 157 ? -4.676 -7.589 -19.698 1.00 89.50 157 GLN A N 1
ATOM 1241 C CA . GLN A 1 157 ? -4.832 -8.064 -21.080 1.00 89.50 157 GLN A CA 1
ATOM 1242 C C . GLN A 1 157 ? -5.150 -9.570 -21.179 1.00 89.50 157 GLN A C 1
ATOM 1244 O O . GLN A 1 157 ? -4.609 -10.280 -22.026 1.00 89.50 157 GLN A O 1
ATOM 1249 N N . GLY A 1 158 ? -5.998 -10.082 -20.286 1.00 88.56 158 GLY A N 1
ATOM 1250 C CA . GLY A 1 158 ? -6.379 -11.495 -20.251 1.00 88.56 158 GLY A CA 1
ATOM 1251 C C . GLY A 1 158 ? -5.315 -12.428 -19.668 1.00 88.56 158 GLY A C 1
ATOM 1252 O O . GLY A 1 158 ? -5.452 -13.645 -19.775 1.00 88.56 158 GLY A O 1
ATOM 1253 N N . ARG A 1 159 ? -4.236 -11.891 -19.083 1.00 90.19 159 ARG A N 1
ATOM 1254 C CA . ARG A 1 159 ? -3.188 -12.692 -18.440 1.00 90.19 159 ARG A CA 1
ATOM 1255 C C . ARG A 1 159 ? -3.560 -12.992 -16.993 1.00 90.19 159 ARG A C 1
ATOM 1257 O O . ARG A 1 159 ? -3.808 -12.072 -16.221 1.00 90.19 159 ARG A O 1
ATOM 1264 N N . MET A 1 160 ? -3.460 -14.263 -16.619 1.00 91.31 160 MET A N 1
ATOM 1265 C CA . MET A 1 160 ? -3.597 -14.690 -15.230 1.00 91.31 160 MET A CA 1
ATOM 1266 C C . MET A 1 160 ? -2.307 -14.401 -14.463 1.00 91.31 160 MET A C 1
ATOM 1268 O O . MET A 1 160 ? -1.236 -14.880 -14.840 1.00 91.31 160 MET A O 1
ATOM 1272 N N . ILE A 1 161 ? -2.420 -13.625 -13.388 1.00 95.25 161 ILE A N 1
ATOM 1273 C CA . ILE A 1 161 ? -1.320 -13.341 -12.464 1.00 95.25 161 ILE A CA 1
ATOM 1274 C C . ILE A 1 161 ? -1.285 -14.370 -11.333 1.00 95.25 161 ILE A C 1
ATOM 1276 O O . ILE A 1 161 ? -2.320 -14.719 -10.762 1.00 95.25 161 ILE A O 1
ATOM 1280 N N . ASP A 1 162 ? -0.092 -14.869 -11.015 1.00 93.88 162 ASP A N 1
ATOM 1281 C CA . ASP A 1 162 ? 0.114 -15.752 -9.869 1.00 93.88 162 ASP A CA 1
ATOM 1282 C C . ASP A 1 162 ? 0.321 -14.963 -8.563 1.00 93.88 162 ASP A C 1
ATOM 1284 O O . ASP A 1 162 ? 0.498 -13.743 -8.553 1.00 93.88 162 ASP A O 1
ATOM 1288 N N . ALA A 1 163 ? 0.291 -15.672 -7.433 1.00 94.88 163 ALA A N 1
ATOM 1289 C CA . ALA A 1 163 ? 0.423 -15.048 -6.121 1.00 94.88 163 ALA A CA 1
ATOM 1290 C C . ALA A 1 163 ? 1.801 -14.398 -5.894 1.00 94.88 163 ALA A C 1
ATOM 1292 O O . ALA A 1 163 ? 1.889 -13.391 -5.196 1.00 94.88 163 ALA A O 1
ATOM 1293 N N . GLU A 1 164 ? 2.878 -14.936 -6.468 1.00 95.88 164 GLU A N 1
ATOM 1294 C CA . GLU A 1 164 ? 4.224 -14.389 -6.273 1.00 95.88 164 GLU A CA 1
ATOM 1295 C C . GLU A 1 164 ? 4.375 -13.049 -7.004 1.00 95.88 164 GLU A C 1
ATOM 1297 O O . GLU A 1 164 ? 4.790 -12.049 -6.407 1.00 95.88 164 GLU A O 1
ATOM 1302 N N . ALA A 1 165 ? 3.955 -13.006 -8.269 1.00 97.25 165 ALA A N 1
ATOM 1303 C CA . ALA A 1 165 ? 3.932 -11.809 -9.088 1.00 97.25 165 ALA A CA 1
ATOM 1304 C C . ALA A 1 165 ? 2.997 -10.740 -8.496 1.00 97.25 165 ALA A C 1
ATOM 1306 O O . ALA A 1 165 ? 3.375 -9.569 -8.388 1.00 97.25 165 ALA A O 1
ATOM 1307 N N . ALA A 1 166 ? 1.807 -11.146 -8.042 1.00 97.62 166 ALA A N 1
ATOM 1308 C CA . ALA A 1 166 ? 0.849 -10.261 -7.387 1.00 97.62 166 ALA A CA 1
ATOM 1309 C C . ALA A 1 166 ? 1.432 -9.632 -6.111 1.00 97.62 166 ALA A C 1
ATOM 1311 O O . ALA A 1 166 ? 1.361 -8.415 -5.928 1.00 97.62 166 ALA A O 1
ATOM 1312 N N . MET A 1 167 ? 2.088 -10.426 -5.259 1.00 97.62 167 MET A N 1
ATOM 1313 C CA . MET A 1 167 ? 2.713 -9.917 -4.035 1.00 97.62 167 MET A CA 1
ATOM 1314 C C . MET A 1 167 ? 3.942 -9.042 -4.309 1.00 97.62 167 MET A C 1
ATOM 1316 O O . MET A 1 167 ? 4.205 -8.102 -3.556 1.00 97.62 167 MET A O 1
ATOM 1320 N N . GLY A 1 168 ? 4.691 -9.307 -5.382 1.00 97.88 168 GLY A N 1
ATOM 1321 C CA . GLY A 1 168 ? 5.773 -8.427 -5.824 1.00 97.88 168 GLY A CA 1
ATOM 1322 C C . GLY A 1 168 ? 5.265 -7.046 -6.250 1.00 97.88 168 GLY A C 1
ATOM 1323 O O . GLY A 1 168 ? 5.841 -6.033 -5.850 1.00 97.88 168 GLY A O 1
ATOM 1324 N N . TRP A 1 169 ? 4.149 -6.993 -6.983 1.00 98.19 169 TRP A N 1
ATOM 1325 C CA . TRP A 1 169 ? 3.498 -5.730 -7.344 1.00 98.19 169 TRP A CA 1
ATOM 1326 C C . TRP A 1 169 ? 2.911 -5.026 -6.114 1.00 98.19 169 TRP A C 1
ATOM 1328 O O . TRP A 1 169 ? 3.166 -3.839 -5.917 1.00 98.19 169 TRP A O 1
ATOM 1338 N N . TYR A 1 170 ? 2.233 -5.758 -5.225 1.00 98.31 170 TYR A N 1
ATOM 1339 C CA . TYR A 1 170 ? 1.718 -5.214 -3.965 1.00 98.31 170 TYR A CA 1
ATOM 1340 C C . TYR A 1 170 ? 2.793 -4.488 -3.155 1.00 98.31 170 TYR A C 1
ATOM 1342 O O . TYR A 1 170 ? 2.596 -3.341 -2.758 1.00 98.31 170 TYR A O 1
ATOM 1350 N N . ARG A 1 171 ? 3.965 -5.109 -2.967 1.00 97.69 171 ARG A N 1
ATOM 1351 C CA . ARG A 1 171 ? 5.088 -4.493 -2.237 1.00 97.69 171 ARG A CA 1
ATOM 1352 C C . ARG A 1 171 ? 5.585 -3.214 -2.911 1.00 97.69 171 ARG A C 1
ATOM 1354 O O . ARG A 1 171 ? 5.892 -2.246 -2.220 1.00 97.69 171 ARG A O 1
ATOM 1361 N N . ALA A 1 172 ? 5.652 -3.194 -4.243 1.00 97.88 172 ALA A N 1
ATOM 1362 C CA . ALA A 1 172 ? 6.051 -2.005 -4.991 1.00 97.88 172 ALA A CA 1
ATOM 1363 C C . ALA A 1 172 ? 5.043 -0.854 -4.814 1.00 97.88 172 ALA A C 1
ATOM 1365 O O . ALA A 1 172 ? 5.454 0.276 -4.542 1.00 97.88 172 ALA A O 1
ATOM 1366 N N . SER A 1 173 ? 3.740 -1.146 -4.889 1.00 98.12 173 SER A N 1
ATOM 1367 C CA . SER A 1 173 ? 2.678 -0.164 -4.635 1.00 98.12 173 SER A CA 1
ATOM 1368 C C . SER A 1 173 ? 2.662 0.313 -3.187 1.00 98.12 173 SER A C 1
ATOM 1370 O O . SER A 1 173 ? 2.539 1.510 -2.947 1.00 98.12 173 SER A O 1
ATOM 1372 N N . GLN A 1 174 ? 2.839 -0.589 -2.217 1.00 97.00 174 GLN A N 1
ATOM 1373 C CA . GLN A 1 174 ? 2.940 -0.234 -0.801 1.00 97.00 174 GLN A CA 1
ATOM 1374 C C . GLN A 1 174 ? 4.119 0.715 -0.557 1.00 97.00 174 GLN A C 1
ATOM 1376 O O . GLN A 1 174 ? 3.953 1.724 0.123 1.00 97.00 174 GLN A O 1
ATOM 1381 N N . ALA A 1 175 ? 5.288 0.441 -1.146 1.00 96.38 175 ALA A N 1
ATOM 1382 C CA . ALA A 1 175 ? 6.445 1.327 -1.053 1.00 96.38 175 ALA A CA 1
ATOM 1383 C C . ALA A 1 175 ? 6.149 2.722 -1.634 1.00 96.38 175 ALA A C 1
ATOM 1385 O O . ALA A 1 175 ? 6.425 3.717 -0.969 1.00 96.38 175 ALA A O 1
ATOM 1386 N N . SER A 1 176 ? 5.520 2.791 -2.814 1.00 96.12 176 SER A N 1
ATOM 1387 C CA . SER A 1 176 ? 5.146 4.060 -3.458 1.00 96.12 176 SER A CA 1
ATOM 1388 C C . SER A 1 176 ? 4.118 4.860 -2.639 1.00 96.12 176 SER A C 1
ATOM 1390 O O . SER A 1 176 ? 4.240 6.072 -2.488 1.00 96.12 176 SER A O 1
ATOM 1392 N N . LEU A 1 177 ? 3.125 4.190 -2.041 1.00 96.31 177 LEU A N 1
ATOM 1393 C CA . LEU A 1 177 ? 2.090 4.832 -1.218 1.00 96.31 177 LEU A CA 1
ATOM 1394 C C . LEU A 1 177 ? 2.609 5.325 0.141 1.00 96.31 177 LEU A C 1
ATOM 1396 O O . LEU A 1 177 ? 2.130 6.351 0.641 1.00 96.31 177 LEU A O 1
ATOM 1400 N N . SER A 1 178 ? 3.567 4.607 0.732 1.00 94.12 178 SER A N 1
ATOM 1401 C CA . SER A 1 178 ? 4.235 4.989 1.983 1.00 94.12 178 SER A CA 1
ATOM 1402 C C . SER A 1 178 ? 5.259 6.106 1.782 1.00 94.12 178 SER A C 1
ATOM 1404 O O . SER A 1 178 ? 5.411 6.958 2.652 1.00 94.12 178 SER A O 1
ATOM 1406 N N . GLN A 1 179 ? 5.952 6.123 0.642 1.00 93.44 179 GLN A N 1
ATOM 1407 C CA . GLN A 1 179 ? 6.949 7.137 0.283 1.00 93.44 179 GLN A CA 1
ATOM 1408 C C . GLN A 1 179 ? 6.432 8.009 -0.862 1.00 93.44 179 GLN A C 1
ATOM 1410 O O . GLN A 1 179 ? 7.069 8.145 -1.903 1.00 93.44 179 GLN A O 1
ATOM 1415 N N . TRP A 1 180 ? 5.245 8.589 -0.671 1.00 95.00 180 TRP A N 1
ATOM 1416 C CA . TRP A 1 180 ? 4.579 9.335 -1.732 1.00 95.00 180 TRP A CA 1
ATOM 1417 C C . TRP A 1 180 ? 5.443 10.504 -2.239 1.00 95.00 180 TRP A C 1
ATOM 1419 O O . TRP A 1 180 ? 5.858 11.342 -1.428 1.00 95.00 180 TRP A O 1
ATOM 1429 N N . PRO A 1 181 ? 5.688 10.627 -3.559 1.00 90.12 181 PRO A N 1
ATOM 1430 C CA . PRO A 1 181 ? 6.533 11.692 -4.084 1.00 90.12 181 PRO A CA 1
ATOM 1431 C C . PRO A 1 181 ? 5.967 13.081 -3.770 1.00 90.12 181 PRO A C 1
ATOM 1433 O O . PRO A 1 181 ? 4.854 13.420 -4.180 1.00 90.12 181 PRO A O 1
ATOM 1436 N N . ALA A 1 182 ? 6.758 13.931 -3.105 1.00 88.38 182 ALA A N 1
ATOM 1437 C CA . ALA A 1 182 ? 6.334 15.279 -2.711 1.00 88.38 182 ALA A CA 1
ATOM 1438 C C . ALA A 1 182 ? 5.836 16.122 -3.903 1.00 88.38 182 ALA A C 1
ATOM 1440 O O . ALA A 1 182 ? 4.863 16.862 -3.777 1.00 88.38 182 ALA A O 1
ATOM 1441 N N . ALA A 1 183 ? 6.448 15.945 -5.080 1.00 87.88 183 ALA A N 1
ATOM 1442 C CA . ALA A 1 183 ? 6.072 16.629 -6.317 1.00 87.88 183 ALA A CA 1
ATOM 1443 C C . ALA A 1 183 ? 4.649 16.300 -6.814 1.00 87.88 183 ALA A C 1
ATOM 1445 O O . ALA A 1 183 ? 4.066 17.095 -7.546 1.00 87.88 183 ALA A O 1
ATOM 1446 N N . CYS A 1 184 ? 4.079 15.154 -6.426 1.00 89.75 184 CYS A N 1
ATOM 1447 C CA . CYS A 1 184 ? 2.727 14.745 -6.822 1.00 89.75 184 CYS A CA 1
ATOM 1448 C C . CYS A 1 184 ? 1.630 15.369 -5.940 1.00 89.75 184 CYS A C 1
ATOM 1450 O O . CYS A 1 184 ? 0.462 15.403 -6.326 1.00 89.75 184 CYS A O 1
ATOM 1452 N N . GLY A 1 185 ? 1.998 15.866 -4.756 1.00 91.75 185 GLY A N 1
ATOM 1453 C CA . GLY A 1 185 ? 1.083 16.485 -3.803 1.00 91.75 185 GLY A CA 1
ATOM 1454 C C . GLY A 1 185 ? 0.108 15.509 -3.115 1.00 91.75 185 GLY A C 1
ATOM 1455 O O . GLY A 1 185 ? -0.105 14.376 -3.560 1.00 91.75 185 GLY A O 1
ATOM 1456 N N . PRO A 1 186 ? -0.520 15.943 -2.007 1.00 93.44 186 PRO A N 1
ATOM 1457 C CA . PRO A 1 186 ? -1.394 15.096 -1.189 1.00 93.44 186 PRO A CA 1
ATOM 1458 C C . PRO A 1 186 ? -2.742 14.778 -1.855 1.00 93.44 186 PRO A C 1
ATOM 1460 O O . PRO A 1 186 ? -3.345 13.745 -1.566 1.00 93.44 186 PRO A O 1
ATOM 1463 N N . GLN A 1 187 ? -3.220 15.637 -2.761 1.00 95.31 187 GLN A N 1
ATOM 1464 C CA . GLN A 1 187 ? -4.509 15.445 -3.427 1.00 95.31 187 GLN A CA 1
ATOM 1465 C C . GLN A 1 187 ? -4.495 14.235 -4.369 1.00 95.31 187 GLN A C 1
ATOM 1467 O O . GLN A 1 187 ? -5.440 13.448 -4.355 1.00 95.31 187 GLN A O 1
ATOM 1472 N N . LEU A 1 188 ? -3.415 14.048 -5.137 1.00 95.56 188 LEU A N 1
ATOM 1473 C CA . LEU A 1 188 ? -3.276 12.887 -6.016 1.00 95.56 188 LEU A CA 1
ATOM 1474 C C . LEU A 1 188 ? -3.164 11.590 -5.203 1.00 95.56 188 LEU A C 1
ATOM 1476 O O . LEU A 1 188 ? -3.772 10.588 -5.576 1.00 95.56 188 LEU A O 1
ATOM 1480 N N . ARG A 1 189 ? -2.472 11.617 -4.052 1.00 96.12 189 ARG A N 1
ATOM 1481 C CA . ARG A 1 189 ? -2.421 10.473 -3.123 1.00 96.12 189 ARG A CA 1
ATOM 1482 C C . ARG A 1 189 ? -3.822 10.078 -2.673 1.00 96.12 189 ARG A C 1
ATOM 1484 O O . ARG A 1 189 ? -4.192 8.915 -2.770 1.00 96.12 189 ARG A O 1
ATOM 1491 N N . ARG A 1 190 ? -4.631 11.056 -2.250 1.00 96.25 190 ARG A N 1
ATOM 1492 C CA . ARG A 1 190 ? -6.022 10.825 -1.833 1.00 96.25 190 ARG A CA 1
ATOM 1493 C C . ARG A 1 190 ? -6.876 10.254 -2.965 1.00 96.25 190 ARG A C 1
ATOM 1495 O O . ARG A 1 190 ? -7.602 9.297 -2.739 1.00 96.25 190 ARG A O 1
ATOM 1502 N N . GLN A 1 191 ? -6.768 10.799 -4.177 1.00 97.12 191 GLN A N 1
ATOM 1503 C CA . GLN A 1 191 ? -7.474 10.269 -5.351 1.00 97.12 191 GLN A CA 1
ATOM 1504 C C . GLN A 1 191 ? -7.061 8.826 -5.661 1.00 97.12 191 GLN A C 1
ATOM 1506 O O . GLN A 1 191 ? -7.918 7.990 -5.918 1.00 97.12 191 GLN A O 1
ATOM 1511 N N . THR A 1 192 ? -5.768 8.520 -5.557 1.00 97.62 192 THR A N 1
ATOM 1512 C CA . THR A 1 192 ? -5.223 7.171 -5.768 1.00 97.62 192 THR A CA 1
ATOM 1513 C C . THR A 1 192 ? -5.764 6.176 -4.737 1.00 97.62 192 THR A C 1
ATOM 1515 O O . THR A 1 192 ? -6.147 5.064 -5.089 1.00 97.62 192 THR A O 1
ATOM 1518 N N . LEU A 1 193 ? -5.844 6.578 -3.466 1.00 98.00 193 LEU A N 1
ATOM 1519 C CA . LEU A 1 193 ? -6.405 5.753 -2.392 1.00 98.00 193 LEU A CA 1
ATOM 1520 C C . LEU A 1 193 ? -7.925 5.575 -2.523 1.00 98.00 193 LEU A C 1
ATOM 1522 O O . LEU A 1 193 ? -8.432 4.484 -2.293 1.00 98.00 193 LEU A O 1
ATOM 1526 N N . ASN A 1 194 ? -8.655 6.602 -2.962 1.00 98.19 194 ASN A N 1
ATOM 1527 C CA . ASN A 1 194 ? -10.080 6.461 -3.271 1.00 98.19 194 ASN A CA 1
ATOM 1528 C C . ASN A 1 194 ? -10.301 5.507 -4.455 1.00 98.19 194 ASN A C 1
ATOM 1530 O O . ASN A 1 194 ? -11.199 4.671 -4.418 1.00 98.19 194 ASN A O 1
ATOM 1534 N N . ARG A 1 195 ? -9.442 5.583 -5.479 1.00 98.06 195 ARG A N 1
ATOM 1535 C CA . ARG A 1 195 ? -9.486 4.675 -6.627 1.00 98.06 195 ARG A CA 1
ATOM 1536 C C . ARG A 1 195 ? -9.206 3.224 -6.232 1.00 98.06 195 ARG A C 1
ATOM 1538 O O . ARG A 1 195 ? -9.802 2.317 -6.801 1.00 98.06 195 ARG A O 1
ATOM 1545 N N . LEU A 1 196 ? -8.348 2.991 -5.235 1.00 98.56 196 LEU A N 1
ATOM 1546 C CA . LEU A 1 196 ? -8.173 1.661 -4.643 1.00 98.56 196 LEU A CA 1
ATOM 1547 C C . LEU A 1 196 ? -9.505 1.115 -4.101 1.00 98.56 196 LEU A C 1
ATOM 1549 O O . LEU A 1 196 ? -9.846 -0.022 -4.411 1.00 98.56 196 LEU A O 1
ATOM 1553 N N . ASP A 1 197 ? -10.282 1.905 -3.360 1.00 98.69 197 ASP A N 1
ATOM 1554 C CA . ASP A 1 197 ? -11.584 1.456 -2.839 1.00 98.69 197 ASP A CA 1
ATOM 1555 C C . ASP A 1 197 ? -12.598 1.168 -3.949 1.00 98.69 197 ASP A C 1
ATOM 1557 O O . ASP A 1 197 ? -13.327 0.175 -3.882 1.00 98.69 197 ASP A O 1
ATOM 1561 N N . GLU A 1 198 ? -12.613 1.986 -5.003 1.00 98.38 198 GLU A N 1
ATOM 1562 C CA . GLU A 1 198 ? -13.422 1.720 -6.196 1.00 98.38 198 GLU A CA 1
ATOM 1563 C C . GLU A 1 198 ? -13.041 0.381 -6.836 1.00 98.38 198 GLU A C 1
ATOM 1565 O O . GLU A 1 198 ? -13.922 -0.433 -7.111 1.00 98.38 198 GLU A O 1
ATOM 1570 N N . LEU A 1 199 ? -11.742 0.103 -7.006 1.00 98.19 199 LEU A N 1
ATOM 1571 C CA . LEU A 1 199 ? -11.261 -1.176 -7.536 1.00 98.19 199 LEU A CA 1
ATOM 1572 C C . LEU A 1 199 ? -11.627 -2.350 -6.623 1.00 98.19 199 LEU A C 1
ATOM 1574 O O . LEU A 1 199 ? -12.080 -3.381 -7.116 1.00 98.19 199 LEU A O 1
ATOM 1578 N N . ILE A 1 200 ? -11.492 -2.209 -5.302 1.00 98.50 200 ILE A N 1
ATOM 1579 C CA . ILE A 1 200 ? -11.944 -3.231 -4.345 1.00 98.50 200 ILE A CA 1
ATOM 1580 C C . ILE A 1 200 ? -13.447 -3.515 -4.549 1.00 98.50 200 ILE A C 1
ATOM 1582 O O . ILE A 1 200 ? -13.867 -4.677 -4.550 1.00 98.50 200 ILE A O 1
ATOM 1586 N N . GLY A 1 201 ? -14.254 -2.473 -4.768 1.00 98.12 201 GLY A N 1
ATOM 1587 C CA . GLY A 1 201 ? -15.676 -2.577 -5.101 1.00 98.12 201 GLY A CA 1
ATOM 1588 C C . GLY A 1 201 ? -15.949 -3.272 -6.435 1.00 98.12 201 GLY A C 1
ATOM 1589 O O . GLY A 1 201 ? -16.745 -4.210 -6.478 1.00 98.12 201 GLY A O 1
ATOM 1590 N N . GLU A 1 202 ? -15.255 -2.883 -7.505 1.00 97.25 202 GLU A N 1
ATOM 1591 C CA . GLU A 1 202 ? -15.348 -3.516 -8.830 1.00 97.25 202 GLU A CA 1
ATOM 1592 C C . GLU A 1 202 ? -14.967 -5.007 -8.794 1.00 97.25 202 GLU A C 1
ATOM 1594 O O . GLU A 1 202 ? -15.505 -5.817 -9.556 1.00 97.25 202 GLU A O 1
ATOM 1599 N N . LEU A 1 203 ? -14.056 -5.383 -7.894 1.00 97.19 203 LEU A N 1
ATOM 1600 C CA . LEU A 1 203 ? -13.650 -6.766 -7.656 1.00 97.19 203 LEU A CA 1
ATOM 1601 C C . LEU A 1 203 ? -14.594 -7.522 -6.712 1.00 97.19 203 LEU A C 1
ATOM 1603 O O . LEU A 1 203 ? -14.459 -8.740 -6.589 1.00 97.19 203 LEU A O 1
ATOM 1607 N N . GLY A 1 204 ? -15.578 -6.848 -6.112 1.00 97.38 204 GLY A N 1
ATOM 1608 C CA . GLY A 1 204 ? -16.593 -7.443 -5.241 1.00 97.38 204 GLY A CA 1
ATOM 1609 C C . GLY A 1 204 ? -16.134 -7.700 -3.804 1.00 97.38 204 GLY A C 1
ATOM 1610 O O . GLY A 1 204 ? -16.800 -8.444 -3.092 1.00 97.38 204 GLY A O 1
ATOM 1611 N N . LEU A 1 205 ? -15.026 -7.095 -3.366 1.00 97.88 205 LEU A N 1
ATOM 1612 C CA . LEU A 1 205 ? -14.412 -7.342 -2.054 1.00 97.88 205 LEU A CA 1
ATOM 1613 C C . LEU A 1 205 ? -14.573 -6.170 -1.071 1.00 97.88 205 LEU A C 1
ATOM 1615 O O . LEU A 1 205 ? -13.929 -6.153 -0.028 1.00 97.88 205 LEU A O 1
ATOM 1619 N N . LEU A 1 206 ? -15.432 -5.182 -1.361 1.00 97.56 206 LEU A N 1
ATOM 1620 C CA . LEU A 1 206 ? -15.538 -3.959 -0.541 1.00 97.56 206 LEU A CA 1
ATOM 1621 C C . LEU A 1 206 ? -15.920 -4.233 0.915 1.00 97.56 206 LEU A C 1
ATOM 1623 O O . LEU A 1 206 ? -15.420 -3.569 1.816 1.00 97.56 206 LEU A O 1
ATOM 1627 N N . HIS A 1 207 ? -16.751 -5.241 1.170 1.00 96.31 207 HIS A N 1
ATOM 1628 C CA . HIS A 1 207 ? -17.117 -5.641 2.530 1.00 96.31 207 HIS A CA 1
ATOM 1629 C C . HIS A 1 207 ? -15.948 -6.275 3.317 1.00 96.31 207 HIS A C 1
ATOM 1631 O O . HIS A 1 207 ? -16.028 -6.402 4.536 1.00 96.31 207 HIS A O 1
ATOM 1637 N N . GLN A 1 208 ? -14.863 -6.642 2.628 1.00 95.94 208 GLN A N 1
ATOM 1638 C CA . GLN A 1 208 ? -13.616 -7.159 3.196 1.00 95.94 208 GLN A CA 1
ATOM 1639 C C . GLN A 1 208 ? -12.466 -6.144 3.111 1.00 95.94 208 GLN A C 1
ATOM 1641 O O . GLN A 1 208 ? -11.309 -6.490 3.350 1.00 95.94 208 GLN A O 1
ATOM 1646 N N . ALA A 1 209 ? -12.756 -4.878 2.789 1.00 97.50 209 ALA A N 1
ATOM 1647 C CA . ALA A 1 209 ? -11.740 -3.836 2.651 1.00 97.50 209 ALA A CA 1
ATOM 1648 C C . ALA A 1 209 ? -10.893 -3.661 3.925 1.00 97.50 209 ALA A C 1
ATOM 1650 O O . ALA A 1 209 ? -9.728 -3.282 3.830 1.00 97.50 209 ALA A O 1
ATOM 1651 N N . TRP A 1 210 ? -11.428 -4.008 5.103 1.00 96.56 210 TRP A N 1
ATOM 1652 C CA . TRP A 1 210 ? -10.708 -4.028 6.381 1.00 96.56 210 TRP A CA 1
ATOM 1653 C C . TRP A 1 210 ? -9.397 -4.826 6.341 1.00 96.56 210 TRP A C 1
ATOM 1655 O O . TRP A 1 210 ? -8.487 -4.523 7.117 1.00 96.56 210 TRP A O 1
ATOM 1665 N N . ALA A 1 211 ? -9.257 -5.814 5.454 1.00 94.62 211 ALA A N 1
ATOM 1666 C CA . ALA A 1 211 ? -8.025 -6.585 5.303 1.00 94.62 211 ALA A CA 1
ATOM 1667 C C . ALA A 1 211 ? -6.922 -5.825 4.536 1.00 94.62 211 ALA A C 1
ATOM 1669 O O . ALA A 1 211 ? -5.741 -6.109 4.729 1.00 94.62 211 ALA A O 1
ATOM 1670 N N . SER A 1 212 ? -7.260 -4.799 3.748 1.00 96.50 212 SER A N 1
ATOM 1671 C CA . SER A 1 212 ? -6.268 -3.926 3.106 1.00 96.50 212 SER A CA 1
ATOM 1672 C C . SER A 1 212 ? -5.583 -3.013 4.130 1.00 96.50 212 SER A C 1
ATOM 1674 O O . SER A 1 212 ? -6.217 -2.487 5.043 1.00 96.50 212 SER A O 1
ATOM 1676 N N . GLU A 1 213 ? -4.272 -2.808 3.979 1.00 95.44 213 GLU A N 1
ATOM 1677 C CA . GLU A 1 213 ? -3.492 -1.878 4.807 1.00 95.44 213 GLU A CA 1
ATOM 1678 C C . GLU A 1 213 ? -3.466 -0.447 4.250 1.00 95.44 213 GLU A C 1
ATOM 1680 O O . GLU A 1 213 ? -2.879 0.436 4.875 1.00 95.44 213 GLU A O 1
ATOM 1685 N N . GLN A 1 214 ? -4.055 -0.214 3.074 1.00 96.88 214 GLN A N 1
ATOM 1686 C CA . GLN A 1 214 ? -4.018 1.074 2.377 1.00 96.88 214 GLN A CA 1
ATOM 1687 C C . GLN A 1 214 ? -5.412 1.652 2.102 1.00 96.88 214 GLN A C 1
ATOM 1689 O O . GLN A 1 214 ? -5.517 2.847 1.853 1.00 96.88 214 GLN A O 1
ATOM 1694 N N . SER A 1 215 ? -6.466 0.835 2.148 1.00 98.19 215 SER A N 1
ATOM 1695 C CA . SER A 1 215 ? -7.847 1.220 1.835 1.00 98.19 215 SER A CA 1
ATOM 1696 C C . SER A 1 215 ? -8.433 2.226 2.844 1.00 98.19 215 SER A C 1
ATOM 1698 O O . SER A 1 215 ? -8.561 1.899 4.027 1.00 98.19 215 SER A O 1
ATOM 1700 N N . PRO A 1 216 ? -8.859 3.430 2.411 1.00 98.12 216 PRO A N 1
ATOM 1701 C CA . PRO A 1 216 ? -9.619 4.349 3.261 1.00 98.12 216 PRO A CA 1
ATOM 1702 C C . PRO A 1 216 ? -10.895 3.724 3.849 1.00 98.12 216 PRO A C 1
ATOM 1704 O O . PRO A 1 216 ? -11.113 3.803 5.058 1.00 98.12 216 PRO A O 1
ATOM 1707 N N . GLN A 1 217 ? -11.715 3.049 3.034 1.00 98.25 217 GLN A N 1
ATOM 1708 C CA . GLN A 1 217 ? -12.897 2.326 3.526 1.00 98.25 217 GLN A CA 1
ATOM 1709 C C . GLN A 1 217 ? -12.523 1.187 4.484 1.00 98.25 217 GLN A C 1
ATOM 1711 O O . GLN A 1 217 ? -13.216 0.948 5.474 1.00 98.25 217 GLN A O 1
ATOM 1716 N N . GLY A 1 218 ? -11.407 0.506 4.233 1.00 97.94 218 GLY A N 1
ATOM 1717 C CA . GLY A 1 218 ? -10.864 -0.525 5.107 1.00 97.94 218 GLY A CA 1
ATOM 1718 C C . GLY A 1 218 ? -10.490 0.003 6.488 1.00 97.94 218 GLY A C 1
ATOM 1719 O O . GLY A 1 218 ? -10.786 -0.650 7.490 1.00 97.94 218 GLY A O 1
ATOM 1720 N N . LEU A 1 219 ? -9.915 1.206 6.570 1.00 98.19 219 LEU A N 1
ATOM 1721 C CA . LEU A 1 219 ? -9.646 1.868 7.846 1.00 98.19 219 LEU A CA 1
ATOM 1722 C C . LEU A 1 219 ? -10.938 2.161 8.622 1.00 98.19 219 LEU A C 1
ATOM 1724 O O . LEU A 1 219 ? -11.012 1.851 9.812 1.00 98.19 219 LEU A O 1
ATOM 1728 N N . GLU A 1 220 ? -11.972 2.691 7.965 1.00 98.00 220 GLU A N 1
ATOM 1729 C CA . GLU A 1 220 ? -13.268 2.930 8.620 1.00 98.00 220 GLU A CA 1
ATOM 1730 C C . GLU A 1 220 ? -13.908 1.630 9.124 1.00 98.00 220 GLU A C 1
ATOM 1732 O O . GLU A 1 220 ? -14.407 1.581 10.251 1.00 98.00 220 GLU A O 1
ATOM 1737 N N . GLN A 1 221 ? -13.822 0.542 8.352 1.00 98.31 221 GLN A N 1
ATOM 1738 C CA . GLN A 1 221 ? -14.275 -0.778 8.799 1.00 98.31 221 GLN A CA 1
ATOM 1739 C C . GLN A 1 221 ? -13.483 -1.277 10.018 1.00 98.31 221 GLN A C 1
ATOM 1741 O O . GLN A 1 221 ? -14.077 -1.834 10.943 1.00 98.31 221 GLN A O 1
ATOM 1746 N N . ARG A 1 222 ? -12.163 -1.038 10.079 1.00 98.06 222 ARG A N 1
ATOM 1747 C CA . ARG A 1 222 ? -11.345 -1.359 11.265 1.00 98.06 222 ARG A CA 1
ATOM 1748 C C . ARG A 1 222 ? -11.806 -0.569 12.493 1.00 98.06 222 ARG A C 1
ATOM 1750 O O . ARG A 1 222 ? -11.918 -1.158 13.567 1.00 98.06 222 ARG A O 1
ATOM 1757 N N . TYR A 1 223 ? -12.120 0.721 12.353 1.00 98.31 223 TYR A N 1
ATOM 1758 C CA . TYR A 1 223 ? -12.674 1.519 13.455 1.00 98.31 223 TYR A CA 1
ATOM 1759 C C . TYR A 1 223 ? -14.069 1.045 13.878 1.00 98.31 223 TYR A C 1
ATOM 1761 O O . TYR A 1 223 ? -14.356 0.981 15.072 1.00 98.31 223 TYR A O 1
ATOM 1769 N N . GLN A 1 224 ? -14.931 0.666 12.933 1.00 98.19 224 GLN A N 1
ATOM 1770 C CA . GLN A 1 224 ? -16.239 0.085 13.241 1.00 98.19 224 GLN A CA 1
ATOM 1771 C C . GLN A 1 224 ? -16.106 -1.210 14.057 1.00 98.19 224 GLN A C 1
ATOM 1773 O O . GLN A 1 224 ? -16.734 -1.338 15.109 1.00 98.19 224 GLN A O 1
ATOM 1778 N N . GLN A 1 225 ? -15.249 -2.135 13.616 1.00 97.94 225 GLN A N 1
ATOM 1779 C CA . GLN A 1 225 ? -14.955 -3.375 14.344 1.00 97.94 225 GLN A CA 1
ATOM 1780 C C . GLN A 1 225 ? -14.376 -3.086 15.734 1.00 97.94 225 GLN A C 1
ATOM 1782 O O . GLN A 1 225 ? -14.763 -3.717 16.714 1.00 97.94 225 GLN A O 1
ATOM 1787 N N . LEU A 1 226 ? -13.483 -2.100 15.846 1.00 97.88 226 LEU A N 1
ATOM 1788 C CA . LEU A 1 226 ? -12.904 -1.693 17.122 1.00 97.88 226 LEU A CA 1
ATOM 1789 C C . LEU A 1 226 ? -13.961 -1.137 18.091 1.00 97.88 226 LEU A C 1
ATOM 1791 O O . LEU A 1 226 ? -13.951 -1.509 19.261 1.00 97.88 226 LEU A O 1
ATOM 1795 N N . GLY A 1 227 ? -14.912 -0.326 17.617 1.00 98.00 227 GLY A N 1
ATOM 1796 C CA . GLY A 1 227 ? -16.050 0.136 18.424 1.00 98.00 227 GLY A CA 1
ATOM 1797 C C . GLY A 1 227 ? -16.922 -1.018 18.940 1.00 98.00 227 GLY A C 1
ATOM 1798 O O . GLY A 1 227 ? -17.296 -1.059 20.116 1.00 98.00 227 GLY A O 1
ATOM 1799 N N . GLN A 1 228 ? -17.173 -2.021 18.095 1.00 97.69 228 GLN A N 1
ATOM 1800 C CA . GLN A 1 228 ? -17.900 -3.230 18.497 1.00 97.69 228 GLN A CA 1
ATOM 1801 C C . GLN A 1 228 ? -17.134 -4.023 19.564 1.00 97.69 228 GLN A C 1
ATOM 1803 O O . GLN A 1 228 ? -17.726 -4.414 20.572 1.00 97.69 228 GLN A O 1
ATOM 1808 N N . LEU A 1 229 ? -15.821 -4.201 19.391 1.00 97.75 229 LEU A N 1
ATOM 1809 C CA . LEU A 1 229 ? -14.958 -4.875 20.367 1.00 97.75 229 LEU A CA 1
ATOM 1810 C C . LEU A 1 229 ? -14.889 -4.120 21.700 1.00 97.75 229 LEU A C 1
ATOM 1812 O O . LEU A 1 229 ? -14.921 -4.751 22.751 1.00 97.75 229 LEU A O 1
ATOM 1816 N N . LEU A 1 230 ? -14.847 -2.784 21.685 1.00 97.62 230 LEU A N 1
ATOM 1817 C CA . LEU A 1 230 ? -14.905 -1.968 22.904 1.00 97.62 230 LEU A CA 1
ATOM 1818 C C . LEU A 1 230 ? -16.228 -2.174 23.654 1.00 97.62 230 LEU A C 1
ATOM 1820 O O . LEU A 1 230 ? -16.220 -2.387 24.865 1.00 97.62 230 LEU A O 1
ATOM 1824 N N . THR A 1 231 ? -17.357 -2.176 22.940 1.00 97.19 231 THR A N 1
ATOM 1825 C CA . THR A 1 231 ? -18.677 -2.442 23.540 1.00 97.19 231 THR A CA 1
ATOM 1826 C C . THR A 1 231 ? -18.738 -3.838 24.165 1.00 97.19 231 THR A C 1
ATOM 1828 O O . THR A 1 231 ? -19.209 -4.000 25.292 1.00 97.19 231 THR A O 1
ATOM 1831 N N . GLN A 1 232 ? -18.235 -4.852 23.456 1.00 95.75 232 GLN A N 1
ATOM 1832 C CA . GLN A 1 232 ? -18.178 -6.225 23.961 1.00 95.75 232 GLN A CA 1
ATOM 1833 C C . GLN A 1 232 ? -17.290 -6.315 25.205 1.00 95.75 232 GLN A C 1
ATOM 1835 O O . GLN A 1 232 ? -17.748 -6.795 26.244 1.00 95.75 232 GLN A O 1
ATOM 1840 N N . ALA A 1 233 ? -16.082 -5.748 25.143 1.00 96.06 233 ALA A N 1
ATOM 1841 C CA . ALA A 1 233 ? -15.139 -5.740 26.251 1.00 96.06 233 ALA A CA 1
ATOM 1842 C C . ALA A 1 233 ? -15.700 -5.032 27.491 1.00 96.06 233 ALA A C 1
ATOM 1844 O O . ALA A 1 233 ? -15.504 -5.536 28.592 1.00 96.06 233 ALA A O 1
ATOM 1845 N N . LEU A 1 234 ? -16.432 -3.921 27.338 1.00 95.00 234 LEU A N 1
ATOM 1846 C CA . LEU A 1 234 ? -17.085 -3.225 28.455 1.00 95.00 234 LEU A CA 1
ATOM 1847 C C . LEU A 1 234 ? -18.142 -4.102 29.146 1.00 95.00 234 LEU A C 1
ATOM 1849 O O . LEU A 1 234 ? -18.262 -4.076 30.370 1.00 95.00 234 LEU A O 1
ATOM 1853 N N . SER A 1 235 ? -18.889 -4.897 28.374 1.00 92.56 235 SER A N 1
ATOM 1854 C CA . SER A 1 235 ? -19.906 -5.817 28.903 1.00 92.56 235 SER A CA 1
ATOM 1855 C C . SER A 1 235 ? -19.324 -7.080 29.554 1.00 92.56 235 SER A C 1
ATOM 1857 O O . SER A 1 235 ? -20.020 -7.788 30.289 1.00 92.56 235 SER A O 1
ATOM 1859 N N . ALA A 1 236 ? -18.049 -7.381 29.296 1.00 89.94 236 ALA A N 1
ATOM 1860 C CA . ALA A 1 236 ? -17.392 -8.566 29.818 1.00 89.94 236 ALA A CA 1
ATOM 1861 C C . ALA A 1 236 ? -17.128 -8.460 31.325 1.00 89.94 236 ALA A C 1
ATOM 1863 O O . ALA A 1 236 ? -16.787 -7.409 31.863 1.00 89.94 236 ALA A O 1
ATOM 1864 N N . LYS A 1 237 ? -17.214 -9.603 32.015 1.00 79.44 237 LYS A N 1
ATOM 1865 C CA . LYS A 1 237 ? -16.930 -9.706 33.458 1.00 79.44 237 LYS A CA 1
ATOM 1866 C C . LYS A 1 237 ? -15.434 -9.727 33.791 1.00 79.44 237 LYS A C 1
ATOM 1868 O O . LYS A 1 237 ? -15.078 -9.769 34.963 1.00 79.44 237 LYS A O 1
ATOM 1873 N N . SER A 1 238 ? -14.562 -9.783 32.785 1.00 78.88 238 SER A N 1
ATOM 1874 C CA . SER A 1 238 ? -13.113 -9.825 32.969 1.00 78.88 238 SER A CA 1
ATOM 1875 C C . SER A 1 238 ? -12.384 -9.127 31.826 1.00 78.88 238 SER A C 1
ATOM 1877 O O . SER A 1 238 ? -12.882 -9.041 30.705 1.00 78.88 238 SER A O 1
ATOM 1879 N N . SER A 1 239 ? -11.148 -8.715 32.101 1.00 77.62 239 SER A N 1
ATOM 1880 C CA . SER A 1 239 ? -10.263 -8.014 31.165 1.00 77.62 239 SER A CA 1
ATOM 1881 C C . SER A 1 239 ? -9.666 -8.888 30.057 1.00 77.62 239 SER A C 1
ATOM 1883 O O . SER A 1 239 ? -8.863 -8.407 29.258 1.00 77.62 239 SER A O 1
ATOM 1885 N N . SER A 1 240 ? -10.059 -10.162 29.965 1.00 78.31 240 SER A N 1
ATOM 1886 C CA . SER A 1 240 ? -9.562 -11.097 28.945 1.00 78.31 240 SER A CA 1
ATOM 1887 C C . SER A 1 240 ? -9.855 -10.632 27.509 1.00 78.31 240 SER A C 1
ATOM 1889 O O . SER A 1 240 ? -8.990 -10.755 26.643 1.00 78.31 240 SER A O 1
ATOM 1891 N N . GLN A 1 241 ? -11.009 -9.999 27.271 1.00 82.44 241 GLN A N 1
ATOM 1892 C CA . GLN A 1 241 ? -11.403 -9.479 25.952 1.00 82.44 241 GLN A CA 1
ATOM 1893 C C . GLN A 1 241 ? -10.618 -8.231 25.509 1.00 82.44 241 GLN A C 1
ATOM 1895 O O . GLN A 1 241 ? -10.608 -7.884 24.330 1.00 82.44 241 GLN A O 1
ATOM 1900 N N . LEU A 1 242 ? -9.869 -7.581 26.409 1.00 91.62 242 LEU A N 1
ATOM 1901 C CA . LEU A 1 242 ? -8.997 -6.458 26.040 1.00 91.62 242 LEU A CA 1
ATOM 1902 C C . LEU A 1 242 ? -7.767 -6.890 25.225 1.00 91.62 242 LEU A C 1
ATOM 1904 O O . LEU A 1 242 ? -7.045 -6.041 24.701 1.00 91.62 242 LEU A O 1
ATOM 1908 N N . GLY A 1 243 ? -7.487 -8.195 25.120 1.00 93.88 243 GLY A N 1
ATOM 1909 C CA . GLY A 1 243 ? -6.535 -8.721 24.137 1.00 93.88 243 GLY A CA 1
ATOM 1910 C C . GLY A 1 243 ? -6.951 -8.359 22.712 1.00 93.88 243 GLY A C 1
ATOM 1911 O O . GLY A 1 243 ? -6.201 -7.688 22.009 1.00 93.88 243 GLY A O 1
ATOM 1912 N N . GLU A 1 244 ? -8.189 -8.687 22.343 1.00 95.00 244 GLU A N 1
ATOM 1913 C CA . GLU A 1 244 ? -8.724 -8.463 20.996 1.00 95.00 244 GLU A CA 1
ATOM 1914 C C . GLU A 1 244 ? -8.819 -6.974 20.644 1.00 95.00 244 GLU A C 1
ATOM 1916 O O . GLU A 1 244 ? -8.489 -6.578 19.524 1.00 95.00 244 GLU A O 1
ATOM 1921 N N . VAL A 1 245 ? -9.190 -6.130 21.615 1.00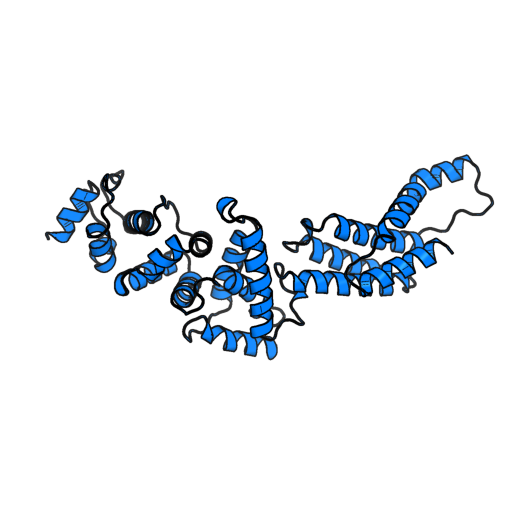 97.44 245 VAL A N 1
ATOM 1922 C CA . VAL A 1 245 ? -9.197 -4.665 21.456 1.00 97.44 245 VAL A CA 1
ATOM 1923 C C . VAL A 1 245 ? -7.787 -4.143 21.157 1.00 97.44 245 VAL A C 1
ATOM 1925 O O . VAL A 1 245 ? -7.603 -3.354 20.230 1.00 97.44 245 VAL A O 1
ATOM 1928 N N . ARG A 1 246 ? -6.765 -4.596 21.899 1.00 97.19 246 ARG A N 1
ATOM 1929 C CA . ARG A 1 246 ? -5.368 -4.186 21.664 1.00 97.19 246 ARG A CA 1
ATOM 1930 C C . ARG A 1 246 ? -4.847 -4.664 20.313 1.00 97.19 246 ARG A C 1
ATOM 1932 O O . ARG A 1 246 ? -4.154 -3.904 19.637 1.00 97.19 246 ARG A O 1
ATOM 1939 N N . ASP A 1 247 ? -5.204 -5.874 19.898 1.00 96.81 247 ASP A N 1
ATOM 1940 C CA . ASP A 1 247 ? -4.839 -6.390 18.578 1.00 96.81 247 ASP A CA 1
ATOM 1941 C C . ASP A 1 247 ? -5.504 -5.573 17.464 1.00 96.81 247 ASP A C 1
ATOM 1943 O O . ASP A 1 247 ? -4.853 -5.227 16.476 1.00 96.81 247 ASP A O 1
ATOM 1947 N N . ALA A 1 248 ? -6.772 -5.191 17.635 1.00 97.31 248 ALA A N 1
ATOM 1948 C CA . ALA A 1 248 ? -7.477 -4.309 16.711 1.00 97.31 248 ALA A CA 1
ATOM 1949 C C . ALA A 1 248 ? -6.840 -2.907 16.635 1.00 97.31 248 ALA A C 1
ATOM 1951 O O . ALA A 1 248 ? -6.601 -2.415 15.532 1.00 97.31 248 ALA A O 1
ATOM 1952 N N . ILE A 1 249 ? -6.458 -2.308 17.769 1.00 97.88 249 ILE A N 1
ATOM 1953 C CA . ILE A 1 249 ? -5.679 -1.053 17.808 1.00 97.88 249 ILE A CA 1
ATOM 1954 C C . ILE A 1 249 ? -4.341 -1.220 17.073 1.00 97.88 249 ILE A C 1
ATOM 1956 O O . ILE A 1 249 ? -3.949 -0.355 16.290 1.00 97.88 249 ILE A O 1
ATOM 1960 N N . SER A 1 250 ? -3.641 -2.344 17.268 1.00 97.06 250 SER A N 1
ATOM 1961 C CA . SER A 1 250 ? -2.384 -2.633 16.564 1.00 97.06 250 SER A CA 1
ATOM 1962 C C . SER A 1 250 ? -2.583 -2.732 15.048 1.00 97.06 250 SER A C 1
ATOM 1964 O O . SER A 1 250 ? -1.758 -2.230 14.283 1.00 97.06 250 SER A O 1
ATOM 1966 N N . ARG A 1 251 ? -3.699 -3.317 14.591 1.00 95.94 251 ARG A N 1
ATOM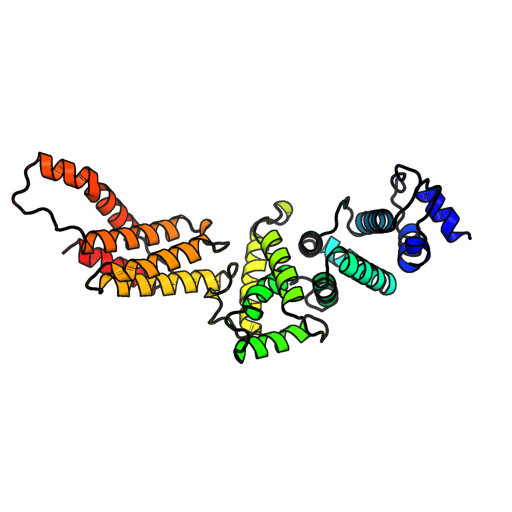 1967 C CA . ARG A 1 251 ? -4.066 -3.337 13.167 1.00 95.94 251 ARG A CA 1
ATOM 1968 C C . ARG A 1 251 ? -4.331 -1.932 12.626 1.00 95.94 251 ARG A C 1
ATOM 1970 O O . ARG A 1 251 ? -3.884 -1.639 11.521 1.00 95.94 251 ARG A O 1
ATOM 1977 N N . VAL A 1 252 ? -5.004 -1.055 13.373 1.00 97.50 252 VAL A N 1
ATOM 1978 C CA . VAL A 1 252 ? -5.183 0.353 12.967 1.00 97.50 252 VAL A CA 1
ATOM 1979 C C . VAL A 1 252 ? -3.828 1.060 12.872 1.00 97.50 252 VAL A C 1
ATOM 1981 O O . VAL A 1 252 ? -3.538 1.660 11.847 1.00 97.50 252 VAL A O 1
ATOM 1984 N N . LYS A 1 253 ? -2.939 0.897 13.860 1.00 96.50 253 LYS A N 1
ATOM 1985 C CA . LYS A 1 253 ? -1.579 1.475 13.842 1.00 96.50 253 LYS A CA 1
ATOM 1986 C C . LYS A 1 253 ? -0.740 1.083 12.630 1.00 96.50 253 LYS A C 1
ATOM 1988 O O . LYS A 1 253 ? 0.024 1.897 12.128 1.00 96.50 253 LYS A O 1
ATOM 1993 N N . LYS A 1 254 ? -0.845 -0.174 12.194 1.00 94.81 254 LYS A N 1
ATOM 1994 C CA . LYS A 1 254 ? -0.119 -0.686 11.020 1.00 94.81 254 LYS A CA 1
ATOM 1995 C C . LYS A 1 254 ? -0.697 -0.190 9.693 1.00 94.81 254 LYS A C 1
ATOM 1997 O O . LYS A 1 254 ? -0.019 -0.282 8.677 1.00 94.81 254 LYS A O 1
ATOM 2002 N N . HIS A 1 255 ? -1.939 0.291 9.687 1.00 97.19 255 HIS A N 1
ATOM 2003 C CA . HIS A 1 255 ? -2.585 0.808 8.488 1.00 97.19 255 HIS A CA 1
ATOM 2004 C C . HIS A 1 255 ? -1.894 2.096 8.017 1.00 97.19 255 HIS A C 1
ATOM 2006 O O . HIS A 1 255 ? -1.590 2.961 8.838 1.00 97.19 255 HIS A O 1
ATOM 2012 N N . LEU A 1 256 ? -1.722 2.261 6.702 1.00 95.62 256 LEU A N 1
ATOM 2013 C CA . LEU A 1 256 ? -1.055 3.411 6.076 1.00 95.62 256 LEU A CA 1
ATOM 2014 C C . LEU A 1 256 ? -1.586 4.751 6.604 1.00 95.62 256 LEU A C 1
ATOM 2016 O O . LEU A 1 256 ? -0.819 5.634 6.962 1.00 95.62 256 LEU A O 1
ATOM 2020 N N . LEU A 1 257 ? -2.912 4.870 6.671 1.00 96.12 257 LEU A N 1
ATOM 2021 C CA . LEU A 1 257 ? -3.609 6.073 7.131 1.00 96.12 257 LEU A CA 1
ATOM 2022 C C . LEU A 1 257 ? -3.857 6.105 8.649 1.00 96.12 257 LEU A C 1
ATOM 2024 O O . LEU A 1 257 ? -4.265 7.131 9.178 1.00 96.12 257 LEU A O 1
ATOM 2028 N N . GLY A 1 258 ? -3.627 5.002 9.367 1.00 94.44 258 GLY A N 1
ATOM 2029 C CA . GLY A 1 258 ? -3.989 4.914 10.784 1.00 94.44 258 GLY A CA 1
ATOM 2030 C C . GLY A 1 258 ? -3.123 5.792 11.686 1.00 94.44 258 GLY A C 1
ATOM 2031 O O . GLY A 1 258 ? -3.604 6.294 12.695 1.00 94.44 258 GLY A O 1
ATOM 2032 N N . MET A 1 259 ? -1.859 6.016 11.312 1.00 87.88 259 MET A N 1
ATOM 2033 C CA . MET A 1 259 ? -0.984 6.945 12.035 1.00 87.88 259 MET A CA 1
ATOM 2034 C C . MET A 1 259 ? -1.194 8.408 11.648 1.00 87.88 259 MET A C 1
ATOM 2036 O O . MET A 1 259 ? -0.854 9.292 12.429 1.00 87.88 259 MET A O 1
ATOM 2040 N N . GLU A 1 260 ? -1.773 8.660 10.473 1.00 92.56 260 GLU A N 1
ATOM 2041 C CA . GLU A 1 260 ? -2.197 9.999 10.054 1.00 92.56 260 GLU A CA 1
ATOM 2042 C C . GLU A 1 260 ? -3.463 10.440 10.815 1.00 92.56 260 GLU A C 1
ATOM 2044 O O . GLU A 1 260 ? -3.662 11.633 11.023 1.00 92.56 260 GLU A O 1
ATOM 2049 N N . ASP A 1 261 ? -4.270 9.486 11.299 1.00 92.62 261 ASP A N 1
ATOM 2050 C CA . ASP A 1 261 ? -5.441 9.699 12.165 1.00 92.62 261 ASP A CA 1
ATOM 2051 C C . ASP A 1 261 ? -5.097 9.506 13.661 1.00 92.62 261 ASP A C 1
ATOM 2053 O O . ASP A 1 261 ? -5.754 8.768 14.410 1.00 92.62 261 ASP A O 1
ATOM 2057 N N . SER A 1 262 ? -3.998 10.135 14.100 1.00 93.44 262 SER A N 1
ATOM 2058 C CA . SER A 1 262 ? -3.422 9.925 15.436 1.00 93.44 262 SER A CA 1
ATOM 2059 C C . SER A 1 262 ? -4.390 10.288 16.561 1.00 93.44 262 SER A C 1
ATOM 2061 O O . SER A 1 262 ? -4.488 9.555 17.540 1.00 93.44 262 SER A O 1
ATOM 2063 N N . GLU A 1 263 ? -5.156 11.369 16.414 1.00 94.44 263 GLU A N 1
ATOM 2064 C CA . GLU A 1 263 ? -6.104 11.815 17.441 1.00 94.44 263 GLU A CA 1
ATOM 2065 C C . GLU A 1 263 ? -7.246 10.814 17.654 1.00 94.44 263 GLU A C 1
ATOM 2067 O O . GLU A 1 263 ? -7.621 10.516 18.791 1.00 94.44 263 GLU A O 1
ATOM 2072 N N . ARG A 1 264 ? -7.806 10.254 16.574 1.00 96.19 264 ARG A N 1
ATOM 2073 C CA . ARG A 1 264 ? -8.849 9.228 16.680 1.00 96.19 264 ARG A CA 1
ATOM 2074 C C . ARG A 1 264 ? -8.293 7.935 17.246 1.00 96.19 264 ARG A C 1
ATOM 2076 O O . ARG A 1 264 ? -8.947 7.312 18.080 1.00 96.19 264 ARG A O 1
ATOM 2083 N N . LEU A 1 265 ? -7.089 7.542 16.835 1.00 96.50 265 LEU A N 1
ATOM 2084 C CA . LEU A 1 265 ? -6.407 6.375 17.382 1.00 96.50 265 LEU A CA 1
ATOM 2085 C C . LEU A 1 265 ? -6.142 6.517 18.890 1.00 96.50 265 LEU A C 1
ATOM 2087 O O . LEU A 1 265 ? -6.454 5.593 19.641 1.00 96.50 265 LEU A O 1
ATOM 2091 N N . GLU A 1 266 ? -5.646 7.668 19.347 1.00 96.38 266 GLU A N 1
ATOM 2092 C CA . GLU A 1 266 ? -5.435 7.958 20.772 1.00 96.38 266 GLU A CA 1
ATOM 2093 C C . GLU A 1 266 ? -6.729 7.804 21.578 1.00 96.38 266 GLU A C 1
ATOM 2095 O O . GLU A 1 266 ? -6.722 7.185 22.644 1.00 96.38 266 GLU A O 1
ATOM 2100 N N . ARG A 1 267 ? -7.865 8.287 21.055 1.00 97.62 267 ARG A N 1
ATOM 2101 C CA . ARG A 1 267 ? -9.174 8.101 21.705 1.00 97.62 267 ARG A CA 1
ATOM 2102 C C . ARG A 1 267 ? -9.531 6.617 21.867 1.00 97.62 267 ARG A C 1
ATOM 2104 O O . ARG A 1 267 ? -10.034 6.226 22.918 1.00 97.62 267 ARG A O 1
ATOM 2111 N N . MET A 1 268 ? -9.209 5.759 20.897 1.00 97.62 268 MET A N 1
ATOM 2112 C CA . MET A 1 268 ? -9.423 4.306 21.034 1.00 97.62 268 MET A CA 1
ATOM 2113 C C . MET A 1 268 ? -8.543 3.681 22.119 1.00 97.62 268 MET A C 1
ATOM 2115 O O . MET A 1 268 ? -8.988 2.807 22.867 1.00 97.62 268 MET A O 1
ATOM 2119 N N . GLU A 1 269 ? -7.292 4.125 22.227 1.00 97.19 269 GLU A N 1
ATOM 2120 C CA . GLU A 1 269 ? -6.373 3.667 23.272 1.00 97.19 269 GLU A CA 1
ATOM 2121 C C . GLU A 1 269 ? -6.834 4.105 24.661 1.00 97.19 269 GLU A C 1
ATOM 2123 O O . GLU A 1 269 ? -6.811 3.305 25.602 1.00 97.19 269 GLU A O 1
ATOM 2128 N N . MET A 1 270 ? -7.318 5.346 24.778 1.00 97.62 270 MET A N 1
ATOM 2129 C CA . MET A 1 270 ? -7.933 5.865 25.997 1.00 97.62 270 MET A CA 1
ATOM 2130 C C . MET A 1 270 ? -9.153 5.038 26.393 1.00 97.62 270 MET A C 1
ATOM 2132 O O . MET A 1 270 ? -9.242 4.619 27.546 1.00 97.62 270 MET A O 1
ATOM 2136 N N . ALA A 1 271 ? -10.046 4.734 25.447 1.00 97.38 271 ALA A N 1
ATOM 2137 C CA . ALA A 1 271 ? -11.212 3.886 25.681 1.00 97.38 271 ALA A CA 1
ATOM 2138 C C . ALA A 1 271 ? -10.812 2.485 26.174 1.00 97.38 271 ALA A C 1
ATOM 2140 O O . ALA A 1 271 ? -11.327 2.010 27.187 1.00 97.38 271 ALA A O 1
ATOM 2141 N N . CYS A 1 272 ? -9.830 1.847 25.529 1.00 96.75 272 CYS A N 1
ATOM 2142 C CA . CYS A 1 272 ? -9.311 0.548 25.961 1.00 96.75 272 CYS A CA 1
ATOM 2143 C C . CYS A 1 272 ? -8.734 0.598 27.387 1.00 96.75 272 CYS A C 1
ATOM 2145 O O . CYS A 1 272 ? -8.966 -0.314 28.188 1.00 96.75 272 CYS A O 1
ATOM 2147 N N . ARG A 1 273 ? -7.976 1.650 27.723 1.00 94.94 273 ARG A N 1
ATOM 2148 C CA . ARG A 1 273 ? -7.416 1.838 29.069 1.00 94.94 273 ARG A CA 1
ATOM 2149 C C . ARG A 1 273 ? -8.507 2.133 30.102 1.00 94.94 273 ARG A C 1
ATOM 2151 O O . ARG A 1 273 ? -8.405 1.627 31.217 1.00 94.94 273 ARG A O 1
ATOM 2158 N N . MET A 1 274 ? -9.551 2.871 29.732 1.00 94.31 274 MET A N 1
ATOM 2159 C CA . MET A 1 274 ? -10.698 3.153 30.596 1.00 94.31 274 MET A CA 1
ATOM 2160 C C . MET A 1 274 ? -11.470 1.877 30.944 1.00 94.31 274 MET A C 1
ATOM 2162 O O . MET A 1 274 ? -11.739 1.631 32.116 1.00 94.31 274 MET A O 1
ATOM 2166 N N . ILE A 1 275 ? -11.755 1.017 29.958 1.00 94.94 275 ILE A N 1
ATOM 2167 C CA . ILE A 1 275 ? -12.411 -0.278 30.207 1.00 94.94 275 ILE A CA 1
ATOM 2168 C C . ILE A 1 275 ? -11.563 -1.135 31.149 1.00 94.94 275 ILE A C 1
ATOM 2170 O O . ILE A 1 275 ? -12.091 -1.722 32.092 1.00 94.94 275 ILE A O 1
ATOM 2174 N N . ARG A 1 276 ? -10.239 -1.181 30.936 1.00 93.31 276 ARG A N 1
ATOM 2175 C CA . ARG A 1 276 ? -9.333 -1.888 31.851 1.00 93.31 276 ARG A CA 1
ATOM 2176 C C . ARG A 1 276 ? -9.474 -1.361 33.274 1.00 93.31 276 ARG A C 1
ATOM 2178 O O . ARG A 1 276 ? -9.642 -2.162 34.185 1.00 93.31 276 ARG A O 1
ATOM 2185 N N . TRP A 1 277 ? -9.400 -0.043 33.446 1.00 91.75 277 TRP A N 1
ATOM 2186 C CA . TRP A 1 277 ? -9.513 0.602 34.750 1.00 91.75 277 TRP A CA 1
ATOM 2187 C C . TRP A 1 277 ? -10.844 0.251 35.435 1.00 91.75 277 TRP A C 1
ATOM 2189 O O . TRP A 1 277 ? -10.815 -0.261 36.551 1.00 91.75 277 TRP A O 1
ATOM 2199 N N . LEU A 1 278 ? -11.976 0.365 34.729 1.00 91.06 278 LEU A N 1
ATOM 2200 C CA . LEU A 1 278 ? -13.310 -0.020 35.224 1.00 91.06 278 LEU A CA 1
ATOM 2201 C C . LEU A 1 278 ? -13.404 -1.487 35.683 1.00 91.06 278 LEU A C 1
ATOM 2203 O O . LEU A 1 278 ? -14.226 -1.822 36.532 1.00 91.06 278 LEU A O 1
ATOM 2207 N N . GLN A 1 279 ? -12.600 -2.378 35.100 1.00 89.94 279 GLN A N 1
ATOM 2208 C CA . GLN A 1 279 ? -12.630 -3.813 35.393 1.00 89.94 279 GLN A CA 1
ATOM 2209 C C . GLN A 1 279 ? -11.627 -4.250 36.462 1.00 89.94 279 GLN A C 1
ATOM 2211 O O . GLN A 1 279 ? -11.813 -5.308 37.063 1.00 89.94 279 GLN A O 1
ATOM 2216 N N . THR A 1 280 ? -10.542 -3.500 36.668 1.00 86.25 280 THR A N 1
ATOM 2217 C CA . THR A 1 280 ? -9.451 -3.904 37.572 1.00 86.25 280 THR A CA 1
ATOM 2218 C C . THR A 1 280 ? -9.337 -3.050 38.822 1.00 86.25 280 THR A C 1
ATOM 2220 O O . THR A 1 280 ? -8.762 -3.512 39.806 1.00 86.25 280 THR A O 1
ATOM 2223 N N . THR A 1 281 ? -9.848 -1.822 38.791 1.00 81.44 281 THR A N 1
ATOM 2224 C CA . THR A 1 281 ? -9.687 -0.864 39.881 1.00 81.44 281 THR A CA 1
ATOM 2225 C C . THR A 1 281 ? -10.986 -0.760 40.664 1.00 81.44 281 THR A C 1
ATOM 2227 O O . THR A 1 281 ? -12.035 -0.425 40.120 1.00 81.44 281 THR A O 1
ATOM 2230 N N . ALA A 1 282 ? -10.922 -1.051 41.963 1.00 70.75 282 ALA A N 1
ATOM 2231 C CA . ALA A 1 282 ? -12.020 -0.735 42.863 1.00 70.75 282 ALA A CA 1
ATOM 2232 C C . ALA A 1 282 ? -12.057 0.782 43.077 1.00 70.75 282 ALA A C 1
ATOM 2234 O O . ALA A 1 282 ? -11.017 1.389 43.340 1.00 70.75 282 ALA A O 1
ATOM 2235 N N . ALA A 1 283 ? -13.242 1.387 42.978 1.00 67.38 283 ALA A N 1
ATOM 2236 C CA . ALA A 1 283 ? -13.408 2.797 43.302 1.00 67.38 283 ALA A CA 1
ATOM 2237 C C . ALA A 1 283 ? -12.914 3.072 44.740 1.00 67.38 283 ALA A C 1
ATOM 2239 O O . ALA A 1 283 ? -13.150 2.239 45.628 1.00 67.38 283 ALA A O 1
ATOM 2240 N N . PRO A 1 284 ? -12.237 4.210 44.991 1.00 67.94 284 PRO A N 1
ATOM 2241 C CA . PRO A 1 284 ? -11.842 4.596 46.340 1.00 67.94 284 PRO A CA 1
ATOM 2242 C C . PRO A 1 284 ? -13.060 4.580 47.270 1.00 67.94 284 PRO A C 1
ATOM 2244 O O . PRO A 1 284 ? -14.132 5.066 46.909 1.00 67.94 284 PRO A O 1
ATOM 2247 N N . SER A 1 285 ? -12.917 4.014 48.470 1.00 69.81 285 SER A N 1
ATOM 2248 C CA . SER A 1 285 ? -14.009 4.031 49.443 1.00 69.81 285 SER A CA 1
ATOM 2249 C C . SER A 1 285 ? -14.310 5.467 49.883 1.00 69.81 285 SER A C 1
ATOM 2251 O O . SER A 1 285 ? -13.435 6.330 49.904 1.00 69.81 285 SER A O 1
ATOM 2253 N N . SER A 1 286 ? -15.536 5.733 50.335 1.00 69.56 286 SER A N 1
ATOM 2254 C CA . SER A 1 286 ? -15.932 7.053 50.854 1.00 69.56 286 SER A CA 1
ATOM 2255 C C . SER A 1 286 ? -15.205 7.473 52.149 1.00 69.56 286 SER A C 1
ATOM 2257 O O . SER A 1 286 ? -15.549 8.493 52.737 1.00 69.56 286 SER A O 1
ATOM 2259 N N . GLN A 1 287 ? -14.235 6.682 52.621 1.00 74.81 287 GLN A N 1
ATOM 2260 C CA . GLN A 1 287 ? -13.437 6.907 53.830 1.00 74.81 287 GLN A CA 1
ATOM 2261 C C . GLN A 1 287 ? -11.943 7.152 53.536 1.00 74.81 287 GLN A C 1
ATOM 2263 O O . GLN A 1 287 ? -11.133 7.132 54.462 1.00 74.81 287 GLN A O 1
ATOM 2268 N N . VAL A 1 288 ? -11.548 7.361 52.274 1.00 81.00 288 VAL A N 1
ATOM 2269 C CA . VAL A 1 288 ? -10.144 7.641 51.915 1.00 81.00 288 VAL A CA 1
ATOM 2270 C C . VAL A 1 288 ? -9.709 9.009 52.466 1.00 81.00 288 VAL A C 1
ATOM 2272 O O . VAL A 1 288 ? -10.457 9.984 52.413 1.00 81.00 288 VAL A O 1
ATOM 2275 N N . SER A 1 289 ? -8.496 9.081 53.025 1.00 88.94 289 SER A N 1
ATOM 2276 C CA . SER A 1 289 ? -7.904 10.331 53.520 1.00 88.94 289 SER A CA 1
ATOM 2277 C C . SER A 1 289 ? -7.622 11.317 52.382 1.00 88.94 289 SER A C 1
ATOM 2279 O O . SER A 1 289 ? -7.565 10.937 51.215 1.00 88.94 289 SER A O 1
ATOM 2281 N N . PHE A 1 290 ? -7.384 12.591 52.711 1.00 87.50 290 PHE A N 1
ATOM 2282 C CA . PHE A 1 290 ? -6.988 13.586 51.708 1.00 87.50 290 PHE A CA 1
ATOM 2283 C C . PHE A 1 290 ? -5.745 13.157 50.916 1.00 87.50 290 PHE A C 1
ATOM 2285 O O . PHE A 1 290 ? -5.778 13.167 49.689 1.00 87.50 290 PHE A O 1
ATOM 2292 N N . ASP A 1 291 ? -4.702 12.686 51.603 1.00 89.44 291 ASP A N 1
ATOM 2293 C CA . ASP A 1 291 ? -3.481 12.197 50.952 1.00 89.44 291 ASP A CA 1
ATOM 2294 C C . ASP A 1 291 ? -3.773 11.010 50.019 1.00 89.44 291 ASP A C 1
ATOM 2296 O O . ASP A 1 291 ? -3.301 10.981 48.887 1.00 89.44 291 ASP A O 1
ATOM 2300 N N . GLY A 1 292 ? -4.651 10.086 50.431 1.00 84.88 292 GLY A N 1
ATOM 2301 C CA . GLY A 1 292 ? -5.070 8.969 49.582 1.00 84.88 292 GLY A CA 1
ATOM 2302 C C . GLY A 1 292 ? -5.874 9.397 48.347 1.00 84.88 292 GLY A C 1
ATOM 2303 O O . GLY A 1 292 ? -5.777 8.755 47.302 1.00 84.88 292 GLY A O 1
ATOM 2304 N N . MET A 1 293 ? -6.638 10.494 48.424 1.00 84.81 293 MET A N 1
ATOM 2305 C CA . MET A 1 293 ? -7.317 11.073 47.257 1.00 84.81 293 MET A CA 1
ATOM 2306 C C . MET A 1 293 ? -6.326 11.729 46.288 1.00 84.81 293 MET A C 1
ATOM 2308 O O . MET A 1 293 ? -6.488 11.596 45.075 1.00 84.81 293 MET A O 1
ATOM 2312 N N . VAL A 1 294 ? -5.299 12.409 46.807 1.00 88.44 294 VAL A N 1
ATOM 2313 C CA . VAL A 1 294 ? -4.222 13.003 45.998 1.00 88.44 294 VAL A CA 1
ATOM 2314 C C . VAL A 1 294 ? -3.434 11.910 45.275 1.00 88.44 294 VAL A C 1
ATOM 2316 O O . VAL A 1 294 ? -3.238 12.003 44.061 1.00 88.44 294 VAL A O 1
ATOM 2319 N N . ASP A 1 295 ? -3.060 10.841 45.981 1.00 87.19 295 ASP A N 1
ATOM 2320 C CA . ASP A 1 295 ? -2.359 9.693 45.398 1.00 87.19 295 ASP A CA 1
ATOM 2321 C C . ASP A 1 295 ? -3.192 9.012 44.305 1.00 87.19 295 ASP A C 1
ATOM 2323 O O . ASP A 1 295 ? -2.682 8.741 43.215 1.00 87.19 295 ASP A O 1
ATOM 2327 N N . PHE A 1 296 ? -4.489 8.795 44.550 1.00 85.69 296 PHE A N 1
ATOM 2328 C CA . PHE A 1 296 ? -5.402 8.254 43.540 1.00 85.69 296 PHE A CA 1
ATOM 2329 C C . PHE A 1 296 ? -5.507 9.166 42.310 1.00 85.69 296 PHE A C 1
ATOM 2331 O O . PHE A 1 296 ? -5.448 8.689 41.174 1.00 85.69 296 PHE A O 1
ATOM 2338 N N . TYR A 1 297 ? -5.634 10.482 42.507 1.00 87.00 297 TYR A N 1
ATOM 2339 C CA . TYR A 1 297 ? -5.738 11.421 41.391 1.00 87.00 297 TYR A CA 1
ATOM 2340 C C . TYR A 1 297 ? -4.470 11.434 40.532 1.00 87.00 297 TYR A C 1
ATOM 2342 O O . TYR A 1 297 ? -4.552 11.438 39.303 1.00 87.00 297 TYR A O 1
ATOM 2350 N N . HIS A 1 298 ? -3.298 11.387 41.168 1.00 88.62 298 HIS A N 1
ATOM 2351 C CA . HIS A 1 298 ? -2.019 11.309 40.469 1.00 88.62 298 HIS A CA 1
ATOM 2352 C C . HIS A 1 298 ? -1.833 10.001 39.692 1.00 88.62 298 HIS A C 1
ATOM 2354 O O . HIS A 1 298 ? -1.232 10.023 38.617 1.00 88.62 298 HIS A O 1
ATOM 2360 N N . GLN A 1 299 ? -2.322 8.874 40.215 1.00 86.56 299 GLN A N 1
ATOM 2361 C CA . GLN A 1 299 ? -2.168 7.562 39.578 1.00 86.56 299 GLN A CA 1
ATOM 2362 C C . GLN A 1 299 ? -3.178 7.336 38.444 1.00 86.56 299 GLN A C 1
ATOM 2364 O O . GLN A 1 299 ? -2.791 6.913 37.351 1.00 86.56 299 GLN A O 1
ATOM 2369 N N . ASP A 1 300 ? -4.451 7.652 38.689 1.00 86.25 300 ASP A N 1
ATOM 2370 C CA . ASP A 1 300 ? -5.566 7.322 37.796 1.00 86.25 300 ASP A CA 1
ATOM 2371 C C . ASP A 1 300 ? -6.433 8.540 37.434 1.00 86.25 300 ASP A C 1
ATOM 2373 O O . ASP A 1 300 ? -6.774 8.721 36.262 1.00 86.25 300 ASP A O 1
ATOM 2377 N N . GLY A 1 301 ? -6.773 9.395 38.405 1.00 85.50 301 GLY A N 1
ATOM 2378 C CA . GLY A 1 301 ? -7.776 10.461 38.234 1.00 85.50 301 GLY A CA 1
ATOM 2379 C C . GLY A 1 301 ? -7.476 11.453 37.106 1.00 85.50 301 GLY A C 1
ATOM 2380 O O . GLY A 1 301 ? -8.349 11.717 36.280 1.00 85.50 301 GLY A O 1
ATOM 2381 N N . GLY A 1 302 ? -6.233 11.931 36.994 1.00 90.94 302 GLY A N 1
ATOM 2382 C CA . GLY A 1 302 ? -5.843 12.852 35.920 1.00 90.94 302 GLY A CA 1
ATOM 2383 C C . GLY A 1 302 ? -5.988 12.246 34.518 1.00 90.94 302 GLY A C 1
ATOM 2384 O O . GLY A 1 302 ? -6.385 12.934 33.577 1.00 90.94 302 GLY A O 1
ATOM 2385 N N . PHE A 1 303 ? -5.729 10.940 34.369 1.00 93.62 303 PHE A N 1
ATOM 2386 C CA . PHE A 1 303 ? -5.986 10.234 33.112 1.00 93.62 303 PHE A CA 1
ATOM 2387 C C . PHE A 1 303 ? -7.489 10.091 32.848 1.00 93.62 303 PHE A C 1
ATOM 2389 O O . PHE A 1 303 ? -7.920 10.295 31.714 1.00 93.62 303 PHE A O 1
ATOM 2396 N N . ILE A 1 304 ? -8.282 9.753 33.871 1.00 92.75 304 ILE A N 1
ATOM 2397 C CA . ILE A 1 304 ? -9.731 9.558 33.734 1.00 92.75 304 ILE A CA 1
ATOM 2398 C C . ILE A 1 304 ? -10.406 10.847 33.270 1.00 92.75 304 ILE A C 1
ATOM 2400 O O . ILE A 1 304 ? -11.180 10.810 32.315 1.00 92.75 304 ILE A O 1
ATOM 2404 N N . ASP A 1 305 ? -10.083 11.985 33.883 1.00 92.69 305 ASP A N 1
ATOM 2405 C CA . ASP A 1 305 ? -10.638 13.284 33.489 1.00 92.69 305 ASP A CA 1
ATOM 2406 C C . ASP A 1 305 ? -10.283 13.638 32.042 1.00 92.69 305 ASP A C 1
ATOM 2408 O O . ASP A 1 305 ? -11.149 14.043 31.259 1.00 92.69 305 ASP A O 1
ATOM 2412 N N . TRP A 1 306 ? -9.022 13.424 31.655 1.00 94.62 306 TRP A N 1
ATOM 2413 C CA . TRP A 1 306 ? -8.572 13.683 30.291 1.00 94.62 306 TRP A CA 1
ATOM 2414 C C . TRP A 1 306 ? -9.273 12.782 29.270 1.00 94.62 306 TRP A C 1
ATOM 2416 O O . TRP A 1 306 ? -9.791 13.265 28.261 1.00 94.62 306 TRP A O 1
ATOM 2426 N N . ALA A 1 307 ? -9.360 11.482 29.549 1.00 95.62 307 ALA A N 1
ATOM 2427 C CA . ALA A 1 307 ? -10.046 10.534 28.686 1.00 95.62 307 ALA A CA 1
ATOM 2428 C C . ALA A 1 307 ? -11.553 10.829 28.605 1.00 95.62 307 ALA A C 1
ATOM 2430 O O . ALA A 1 307 ? -12.109 10.810 27.511 1.00 95.62 307 ALA A O 1
ATOM 2431 N N . ARG A 1 308 ? -12.217 11.197 29.711 1.00 94.94 308 ARG A N 1
ATOM 2432 C CA . ARG A 1 308 ? -13.633 11.615 29.694 1.00 94.94 308 ARG A CA 1
ATOM 2433 C C . ARG A 1 308 ? -13.862 12.814 28.780 1.00 94.94 308 ARG A C 1
ATOM 2435 O O . ARG A 1 308 ? -14.866 12.854 28.076 1.00 94.94 308 ARG A O 1
ATOM 2442 N N . TYR A 1 309 ? -12.950 13.783 28.782 1.00 94.94 309 TYR A N 1
ATOM 2443 C CA . TYR A 1 309 ? -13.028 14.927 27.878 1.00 94.94 309 TYR A CA 1
ATOM 2444 C C . TYR A 1 309 ? -12.868 14.500 26.412 1.00 94.94 309 TYR A C 1
ATOM 2446 O O . TYR A 1 309 ? -13.709 14.839 25.583 1.00 94.94 309 TYR A O 1
ATOM 2454 N N . ARG A 1 310 ? -11.841 13.700 26.102 1.00 96.62 310 ARG A N 1
ATOM 2455 C CA . ARG A 1 310 ? -11.526 13.277 24.726 1.00 96.62 310 ARG A CA 1
ATOM 2456 C C . ARG A 1 310 ? -12.576 12.339 24.127 1.00 96.62 310 ARG A C 1
ATOM 2458 O O . ARG A 1 310 ? -12.884 12.448 22.946 1.00 96.62 310 ARG A O 1
ATOM 2465 N N . LEU A 1 311 ? -13.158 11.438 24.920 1.00 95.94 311 LEU A N 1
ATOM 2466 C CA . LEU A 1 311 ? -14.179 10.495 24.442 1.00 95.94 311 LEU A CA 1
ATOM 2467 C C . LEU A 1 311 ? -15.539 11.153 24.153 1.00 95.94 311 LEU A C 1
ATOM 2469 O O . LEU A 1 311 ? -16.328 10.573 23.417 1.00 95.94 311 LEU A O 1
ATOM 2473 N N . LYS A 1 312 ? -15.811 12.360 24.676 1.00 93.75 312 LYS A N 1
ATOM 2474 C CA . LYS A 1 312 ? -17.029 13.132 24.351 1.00 93.75 312 LYS A CA 1
ATOM 2475 C C . LYS A 1 312 ? -17.016 13.723 22.940 1.00 93.75 312 LYS A C 1
ATOM 2477 O O . LYS A 1 312 ? -18.060 14.140 22.442 1.00 93.75 312 LYS A O 1
ATOM 2482 N N . GLU A 1 313 ? -15.848 13.815 22.309 1.00 90.38 313 GLU A N 1
ATOM 2483 C CA . GLU A 1 313 ? -15.733 14.284 20.930 1.00 90.38 313 GLU A CA 1
ATOM 2484 C C . GLU A 1 313 ? -16.414 13.289 19.979 1.00 90.38 313 GLU A C 1
ATOM 2486 O O . GLU A 1 313 ? -16.168 12.082 20.040 1.00 90.38 313 GLU A O 1
ATOM 2491 N N . SER A 1 314 ? -17.258 13.790 19.071 1.00 89.12 314 SER A N 1
ATOM 2492 C CA . SER A 1 314 ? -17.974 12.937 18.117 1.00 89.12 314 SER A CA 1
ATOM 2493 C C . SER A 1 314 ? -17.008 12.187 17.194 1.00 89.12 314 SER A C 1
ATOM 2495 O O . SER A 1 314 ? -15.982 12.711 16.772 1.00 89.12 314 SER A O 1
ATOM 2497 N N . ASP A 1 315 ? -17.377 10.964 16.820 1.00 94.75 315 ASP A N 1
ATOM 2498 C CA . ASP A 1 315 ? -16.674 10.156 15.821 1.00 94.75 315 ASP A CA 1
ATOM 2499 C C . ASP A 1 315 ? -17.527 9.979 14.556 1.00 94.75 315 ASP A C 1
ATOM 2501 O O . ASP A 1 315 ? -18.746 10.139 14.614 1.00 94.75 315 ASP A O 1
ATOM 2505 N N . LEU A 1 316 ? -16.923 9.627 13.419 1.00 91.25 316 LEU A N 1
ATOM 2506 C CA . LEU A 1 316 ? -17.657 9.294 12.190 1.00 91.25 316 LEU A CA 1
ATOM 2507 C C . LEU A 1 316 ? -18.346 7.923 12.288 1.00 91.25 316 LEU A C 1
ATOM 2509 O O . LEU A 1 316 ? -19.475 7.756 11.814 1.00 91.25 316 LEU A O 1
ATOM 2513 N N . SER A 1 317 ? -17.724 6.964 12.976 1.00 95.94 317 SER A N 1
ATOM 2514 C CA . SER A 1 317 ? -18.253 5.612 13.153 1.00 95.94 317 SER A CA 1
ATOM 2515 C C . SER A 1 317 ? -19.323 5.569 14.244 1.00 95.94 317 SER A C 1
ATOM 2517 O O . SER A 1 317 ? -19.088 5.941 15.394 1.00 95.94 317 SER A O 1
ATOM 2519 N N . ALA A 1 318 ? -20.512 5.070 13.896 1.00 96.50 318 ALA A N 1
ATOM 2520 C CA . ALA A 1 318 ? -21.612 4.914 14.847 1.00 96.50 318 ALA A CA 1
ATOM 2521 C C . ALA A 1 318 ? -21.282 3.937 15.984 1.00 96.50 318 ALA A C 1
ATOM 2523 O O . ALA A 1 318 ? -21.669 4.180 17.125 1.00 96.50 318 ALA A O 1
ATOM 2524 N N . GLU A 1 319 ? -20.535 2.872 15.689 1.00 98.00 319 GLU A N 1
ATOM 2525 C CA . GLU A 1 319 ? -20.144 1.875 16.692 1.00 98.00 319 GLU A CA 1
ATOM 2526 C C . GLU A 1 319 ? -19.111 2.429 17.671 1.00 98.00 319 GLU A C 1
ATOM 2528 O O . GLU A 1 319 ? -19.146 2.104 18.855 1.00 98.00 319 GLU A O 1
ATOM 2533 N N . VAL A 1 320 ? -18.222 3.306 17.199 1.00 97.88 320 VAL A N 1
ATOM 2534 C CA . VAL A 1 320 ? -17.274 4.013 18.068 1.00 97.88 320 VAL A CA 1
ATOM 2535 C C . VAL A 1 320 ? -18.020 4.959 18.999 1.00 97.88 320 VAL A C 1
ATOM 2537 O O . VAL A 1 320 ? -17.804 4.897 20.205 1.00 97.88 320 VAL A O 1
ATOM 2540 N N . ARG A 1 321 ? -18.928 5.792 18.463 1.00 97.56 321 ARG A N 1
ATOM 2541 C CA . ARG A 1 321 ? -19.741 6.709 19.283 1.00 97.56 321 ARG A CA 1
ATOM 2542 C C . ARG A 1 321 ? -20.497 5.950 20.372 1.00 97.56 321 ARG A C 1
ATOM 2544 O O . ARG A 1 321 ? -20.342 6.253 21.547 1.00 97.56 321 ARG A O 1
ATOM 2551 N N . LYS A 1 322 ? -21.211 4.889 19.986 1.00 97.38 322 LYS A N 1
ATOM 2552 C CA . LYS A 1 322 ? -21.944 4.019 20.913 1.00 97.38 322 LYS A CA 1
ATOM 2553 C C . LYS A 1 322 ? -21.046 3.439 22.009 1.00 97.38 322 LYS A C 1
ATOM 2555 O O . LYS A 1 322 ? -21.452 3.398 23.168 1.00 97.38 322 LYS A O 1
ATOM 2560 N N . ALA A 1 323 ? -19.846 2.977 21.655 1.00 97.62 323 ALA A N 1
ATOM 2561 C CA . ALA A 1 323 ? -18.901 2.447 22.629 1.00 97.62 323 ALA A CA 1
ATOM 2562 C C . ALA A 1 323 ? -18.417 3.531 23.602 1.00 97.62 323 ALA A C 1
ATOM 2564 O O . ALA A 1 323 ? -18.364 3.287 24.804 1.00 97.62 323 ALA A O 1
ATOM 2565 N N . PHE A 1 324 ? -18.079 4.720 23.101 1.00 97.94 324 PHE A N 1
ATOM 2566 C CA . PHE A 1 324 ? -17.611 5.833 23.929 1.00 97.94 324 PHE A CA 1
ATOM 2567 C C . PHE A 1 324 ? -18.698 6.321 24.886 1.00 97.94 324 PHE A C 1
ATOM 2569 O O . PHE A 1 324 ? -18.416 6.456 26.075 1.00 97.94 324 PHE A O 1
ATOM 2576 N N . ASP A 1 325 ? -19.933 6.480 24.411 1.00 97.00 325 ASP A N 1
ATOM 2577 C CA . ASP A 1 325 ? -21.075 6.866 25.246 1.00 97.00 325 ASP A CA 1
ATOM 2578 C C . ASP A 1 325 ? -21.290 5.856 26.384 1.00 97.00 325 ASP A C 1
ATOM 2580 O O . ASP A 1 325 ? -21.350 6.237 27.552 1.00 97.00 325 ASP A O 1
ATOM 2584 N N . ALA A 1 326 ? -21.287 4.555 26.074 1.00 96.75 326 ALA A N 1
ATOM 2585 C CA . ALA A 1 326 ? -21.444 3.503 27.079 1.00 96.75 326 ALA A CA 1
ATOM 2586 C C . ALA A 1 326 ? -20.295 3.474 28.108 1.00 96.75 326 ALA A C 1
ATOM 2588 O O . ALA A 1 326 ? -20.523 3.210 29.290 1.00 96.75 326 ALA A O 1
ATOM 2589 N N . ILE A 1 327 ? -19.055 3.743 27.680 1.00 96.31 327 ILE A N 1
ATOM 2590 C CA . ILE A 1 327 ? -17.905 3.851 28.591 1.00 96.31 327 ILE A CA 1
ATOM 2591 C C . ILE A 1 327 ? -18.087 5.050 29.525 1.00 96.31 327 ILE A C 1
ATOM 2593 O O . ILE A 1 327 ? -17.898 4.903 30.730 1.00 96.31 327 ILE A O 1
ATOM 2597 N N . LEU A 1 328 ? -18.463 6.215 28.992 1.00 96.19 328 LEU A N 1
ATOM 2598 C CA . LEU A 1 328 ? -18.677 7.429 29.782 1.00 96.19 328 LEU A CA 1
ATOM 2599 C C . LEU A 1 328 ? -19.803 7.246 30.805 1.00 96.19 328 LEU A C 1
ATOM 2601 O O . LEU A 1 328 ? -19.601 7.551 31.978 1.00 96.19 328 LEU A O 1
ATOM 2605 N N . GLU A 1 329 ? -20.933 6.663 30.398 1.00 95.00 329 GLU A N 1
ATOM 2606 C CA . GLU A 1 329 ? -22.035 6.328 31.308 1.00 95.00 329 GLU A CA 1
ATOM 2607 C C . GLU A 1 329 ? -21.584 5.413 32.449 1.00 95.00 329 GLU A C 1
ATOM 2609 O O . GLU A 1 329 ? -22.036 5.567 33.581 1.00 95.00 329 GLU A O 1
ATOM 2614 N N . ARG A 1 330 ? -20.689 4.457 32.173 1.00 92.62 330 ARG A N 1
ATOM 2615 C CA . ARG A 1 330 ? -20.198 3.514 33.183 1.00 92.62 330 ARG A CA 1
ATOM 2616 C C . ARG A 1 330 ? -19.192 4.136 34.148 1.00 92.62 330 ARG A C 1
ATOM 2618 O O . ARG A 1 330 ? -19.140 3.706 35.293 1.00 92.62 330 ARG A O 1
ATOM 2625 N N . VAL A 1 331 ? -18.394 5.099 33.690 1.00 90.06 331 VAL A N 1
ATOM 2626 C CA . VAL A 1 331 ? -17.453 5.860 34.534 1.00 90.06 331 VAL A CA 1
ATOM 2627 C C . VAL A 1 331 ? -18.192 6.826 35.461 1.00 90.06 331 VAL A C 1
ATOM 2629 O O . VAL A 1 331 ? -17.709 7.107 36.553 1.00 90.06 331 VAL A O 1
ATOM 2632 N N . ASP A 1 332 ? -19.350 7.324 35.031 1.00 86.06 332 ASP A N 1
ATOM 2633 C CA . ASP A 1 332 ? -20.163 8.269 35.798 1.00 86.06 332 ASP A CA 1
ATOM 2634 C C . ASP A 1 332 ? -21.062 7.589 36.864 1.00 86.06 332 ASP A C 1
ATOM 2636 O O . ASP A 1 332 ? -21.698 8.297 37.648 1.00 86.06 332 ASP A O 1
ATOM 2640 N N . GLN A 1 333 ? -21.119 6.247 36.901 1.00 81.06 333 GLN A N 1
ATOM 2641 C CA . GLN A 1 333 ? -21.868 5.427 37.878 1.00 81.06 333 GLN A CA 1
ATOM 2642 C C . GLN A 1 333 ? -21.049 5.083 39.124 1.00 81.06 333 GLN A C 1
ATOM 2644 O O . GLN A 1 333 ? -21.623 5.179 40.231 1.00 81.06 333 GLN A O 1
#

Secondary structure (DSSP, 8-state):
-HHHHHHHHHTT-SEE-HHHHH-HHHHHHHHHS--TT-PPPPTTSEE-HHHHHHHHHHHHHTS--SS--HHHHHHHHTSHHHHHHHHTS-HHHHHHHHHHHHHHH-THHHHHHHHHTSTTTT-HHHHHHHHHHHT-GGGTT-HHHHHHHHHHGGGTTTPPPPHHHHHHHHHHHHHHHHT--GGGHHHHHHHHHHHHHHHHHHTT-GGGGGG-SS-HHHHHHHHHHHHHHHHHHHHSSSGGGHHHHHHHHHHHHHSTTTTTTHHHHHHHHHHHHHHHHHHH-PPPPTT--HHHHHHHIIIIIHHHHHHHHHHTS--S-HHHHHHHHHHHHHH--

Radius of gyration: 27.9 Å; chains: 1; bounding box: 58×38×93 Å

Sequence (333 aa):
PQLREMVAELFSARIIDPRVLKTKPLMNGLLEKVPVHGYAPVPGGTLDLQTAWLALLSQIIGETIEFPSLTQVLEWSLSPDRLRRLMEMEPDLKAAFTEWFVRSRGEPARFIMAALESSHGHDLIPLGAVMGLVFDPQHFRDAEHQAARGRLDKYLQGRMIDAEAAMGWYRASQASLSQWPAACGPQLRRQTLNRLDELIGELGLLHQAWASEQSPQGLEQRYQQLGQLLTQALSAKSSSQLGEVRDAISRVKKHLLGMEDSERLERMEMACRMIRWLQTTAAPSSQVSFDGMVDFYHQDGGFIDWARYRLKESDLSAEVRKAFDAILERVDQ

pLDDT: mean 92.42, std 5.79, range [58.41, 98.69]